Protein AF-A0A420RY49-F1 (afdb_monomer_lite)

Structure (mmCIF, N/CA/C/O backbone):
data_AF-A0A420RY49-F1
#
_entry.id   AF-A0A420RY49-F1
#
loop_
_atom_site.group_PDB
_atom_site.id
_atom_site.type_symbol
_atom_site.label_atom_id
_atom_site.label_alt_id
_atom_site.label_comp_id
_atom_site.label_asym_id
_atom_site.label_entity_id
_atom_site.label_seq_id
_atom_site.pdbx_PDB_ins_code
_atom_site.Cartn_x
_atom_site.Cartn_y
_atom_site.Cartn_z
_atom_site.occupancy
_atom_site.B_iso_or_equiv
_atom_site.auth_seq_id
_atom_site.auth_comp_id
_atom_site.auth_asym_id
_atom_site.auth_atom_id
_atom_site.pdbx_PDB_model_num
ATOM 1 N N . MET A 1 1 ? -11.669 3.269 42.043 1.00 45.28 1 MET A N 1
ATOM 2 C CA . MET A 1 1 ? -11.352 2.856 40.658 1.00 45.28 1 MET A CA 1
ATOM 3 C C . MET A 1 1 ? -12.325 1.758 40.277 1.00 45.28 1 MET A C 1
ATOM 5 O O . MET A 1 1 ? -12.285 0.710 40.905 1.00 45.28 1 MET A O 1
ATOM 9 N N . VAL A 1 2 ? -13.234 2.011 39.335 1.00 50.75 2 VAL A N 1
ATOM 10 C CA . VAL A 1 2 ? -14.097 0.956 38.779 1.00 50.75 2 VAL A CA 1
ATOM 11 C C . VAL A 1 2 ? -13.222 0.121 37.849 1.00 50.75 2 VAL A C 1
ATOM 13 O O . VAL A 1 2 ? -12.609 0.676 36.938 1.00 50.75 2 VAL A O 1
ATOM 16 N N . ALA A 1 3 ? -13.093 -1.177 38.115 1.00 59.34 3 ALA A N 1
ATOM 17 C CA . ALA A 1 3 ? -12.463 -2.086 37.168 1.00 59.34 3 ALA A CA 1
ATOM 18 C C . ALA A 1 3 ? -13.401 -2.203 35.963 1.00 59.34 3 ALA A C 1
ATOM 20 O O . ALA A 1 3 ? -14.522 -2.685 36.102 1.00 59.34 3 ALA A O 1
ATOM 21 N N . ILE A 1 4 ? -12.975 -1.685 34.814 1.00 65.38 4 ILE A N 1
ATOM 22 C CA . ILE A 1 4 ? -13.703 -1.875 33.562 1.00 65.38 4 ILE A CA 1
ATOM 23 C C . ILE A 1 4 ? -13.317 -3.263 33.062 1.00 65.38 4 ILE A C 1
ATOM 25 O O . ILE A 1 4 ? -12.163 -3.483 32.693 1.00 65.38 4 ILE A O 1
ATOM 29 N N . ASP A 1 5 ? -14.268 -4.189 33.101 1.00 83.69 5 ASP A N 1
ATOM 30 C CA . ASP A 1 5 ? -14.121 -5.505 32.492 1.00 83.69 5 ASP A CA 1
ATOM 31 C C . ASP A 1 5 ? -14.582 -5.398 31.034 1.00 83.69 5 ASP A C 1
ATOM 33 O O . ASP A 1 5 ? -15.771 -5.243 30.759 1.00 83.69 5 ASP A O 1
ATOM 37 N N . LEU A 1 6 ? -13.626 -5.342 30.105 1.00 87.00 6 LEU A N 1
ATOM 38 C CA . LEU A 1 6 ? -13.908 -5.296 28.670 1.00 87.00 6 LEU A CA 1
ATOM 39 C C . LEU A 1 6 ? -13.988 -6.724 28.135 1.00 87.00 6 LEU A C 1
ATOM 41 O O . LEU A 1 6 ? -13.110 -7.537 28.426 1.00 87.00 6 LEU A O 1
ATOM 45 N N . SER A 1 7 ? -14.978 -7.008 27.286 1.00 90.88 7 SER A N 1
ATOM 46 C CA . SER A 1 7 ? -14.994 -8.268 26.536 1.00 90.88 7 SER A CA 1
ATOM 47 C C . SER A 1 7 ? -13.793 -8.366 25.585 1.00 90.88 7 SER A C 1
ATOM 49 O O . SER A 1 7 ? -13.168 -7.361 25.236 1.00 90.88 7 SER A O 1
ATOM 51 N N . GLU A 1 8 ? -13.479 -9.570 25.100 1.00 90.44 8 GLU A N 1
ATOM 52 C CA . GLU A 1 8 ? -12.404 -9.768 24.113 1.00 90.44 8 GLU A CA 1
ATOM 53 C C . GLU A 1 8 ? -12.634 -8.949 22.830 1.00 90.44 8 GLU A C 1
ATOM 55 O O . GLU A 1 8 ? -11.693 -8.383 22.268 1.00 90.44 8 GLU A O 1
ATOM 60 N N . VAL A 1 9 ? -13.895 -8.823 22.403 1.00 92.56 9 VAL A N 1
ATOM 61 C CA . VAL A 1 9 ? -14.290 -8.009 21.244 1.00 92.56 9 VAL A CA 1
ATOM 62 C C . VAL A 1 9 ? -14.052 -6.526 21.519 1.00 92.56 9 VAL A C 1
ATOM 64 O O . VAL A 1 9 ? -13.466 -5.828 20.691 1.00 92.56 9 VAL A O 1
ATOM 67 N N . GLN A 1 10 ? -14.435 -6.044 22.702 1.00 93.44 10 GLN A N 1
ATOM 68 C CA . GLN A 1 10 ? -14.188 -4.661 23.107 1.00 93.44 10 GLN A CA 1
ATOM 69 C C . GLN A 1 10 ? -12.692 -4.360 23.207 1.00 93.44 10 GLN A C 1
ATOM 71 O O . GLN A 1 10 ? -12.237 -3.330 22.714 1.00 93.44 10 GLN A O 1
ATOM 76 N N . LEU A 1 11 ? -11.906 -5.270 23.782 1.00 92.56 11 LEU A N 1
ATOM 77 C CA . LEU A 1 11 ? -10.457 -5.126 23.853 1.00 92.56 11 LEU A CA 1
ATOM 78 C C . LEU A 1 11 ? -9.839 -5.057 22.450 1.00 92.56 11 LEU A C 1
ATOM 80 O O . LEU A 1 11 ? -9.026 -4.171 22.193 1.00 92.56 11 LEU A O 1
ATOM 84 N N . SER A 1 12 ? -10.274 -5.919 21.525 1.00 93.44 12 SER A N 1
ATOM 85 C CA . SER A 1 12 ? -9.832 -5.899 20.124 1.00 93.44 12 SER A CA 1
ATOM 86 C C . SER A 1 12 ? -10.159 -4.569 19.433 1.00 93.44 12 SER A C 1
ATOM 88 O O . SER A 1 12 ? -9.269 -3.924 18.868 1.00 93.44 12 SER A O 1
ATOM 90 N N . ASN A 1 13 ? -11.408 -4.102 19.556 1.00 95.44 13 ASN A N 1
ATOM 91 C CA . ASN A 1 13 ? -11.858 -2.816 19.022 1.00 95.44 13 ASN A CA 1
ATOM 92 C C . ASN A 1 13 ? -11.024 -1.651 19.582 1.00 95.44 13 ASN A C 1
ATOM 94 O O . ASN A 1 13 ? -10.567 -0.790 18.828 1.00 95.44 13 ASN A O 1
ATOM 98 N N . LEU A 1 14 ? -10.791 -1.639 20.898 1.00 95.25 14 LEU A N 1
ATOM 99 C CA . LEU A 1 14 ? -10.010 -0.611 21.583 1.00 95.25 14 LEU A CA 1
ATOM 100 C C . LEU A 1 14 ? -8.556 -0.599 21.110 1.00 95.25 14 LEU A C 1
ATOM 102 O O . LEU A 1 14 ? -8.034 0.457 20.752 1.00 95.25 14 LEU A O 1
ATOM 106 N N . THR A 1 15 ? -7.902 -1.762 21.089 1.00 93.88 15 THR A N 1
ATOM 107 C CA . THR A 1 15 ? -6.512 -1.887 20.640 1.00 93.88 15 THR A CA 1
ATOM 108 C C . THR A 1 15 ? -6.356 -1.395 19.207 1.00 93.88 15 THR A C 1
ATOM 110 O O . THR A 1 15 ? -5.411 -0.655 18.917 1.00 93.88 15 THR A O 1
ATOM 113 N N . LEU A 1 16 ? -7.277 -1.759 18.315 1.00 95.56 16 LEU A N 1
ATOM 114 C CA . LEU A 1 16 ? -7.186 -1.373 16.915 1.00 95.56 16 LEU A CA 1
ATOM 115 C C . LEU A 1 16 ? -7.456 0.127 16.713 1.00 95.56 16 LEU A C 1
ATOM 117 O O . LEU A 1 16 ? -6.647 0.784 16.060 1.00 95.56 16 LEU A O 1
ATOM 121 N N . LEU A 1 17 ? -8.486 0.707 17.341 1.00 97.19 17 LEU A N 1
ATOM 122 C CA . LEU A 1 17 ? -8.758 2.153 17.261 1.00 97.19 17 LEU A CA 1
ATOM 123 C C . LEU A 1 17 ? -7.599 3.002 17.801 1.00 97.19 17 LEU A C 1
ATOM 125 O O . LEU A 1 17 ? -7.207 3.982 17.165 1.00 97.19 17 LEU A O 1
ATOM 129 N N . LEU A 1 18 ? -7.010 2.615 18.938 1.00 96.06 18 LEU A N 1
ATOM 130 C CA . LEU A 1 18 ? -5.836 3.302 19.489 1.00 96.06 18 LEU A CA 1
ATOM 131 C C . LEU A 1 18 ? -4.624 3.173 18.557 1.00 96.06 18 LEU A C 1
ATOM 133 O O . LEU A 1 18 ? -3.943 4.159 18.289 1.00 96.06 18 LEU A O 1
ATOM 137 N N . THR A 1 19 ? -4.393 1.981 17.996 1.00 95.88 19 THR A N 1
ATOM 138 C CA . THR A 1 19 ? -3.301 1.745 17.038 1.00 95.88 19 THR A CA 1
ATOM 139 C C . THR A 1 19 ? -3.463 2.587 15.773 1.00 95.88 19 THR A C 1
ATOM 141 O O . THR A 1 19 ? -2.481 3.150 15.278 1.00 95.88 19 THR A O 1
ATOM 144 N N . MET A 1 20 ? -4.687 2.682 15.246 1.00 96.44 20 MET A N 1
ATOM 145 C CA . MET A 1 20 ? -5.019 3.522 14.096 1.00 96.44 20 MET A CA 1
ATOM 146 C C . MET A 1 20 ? -4.748 4.991 14.408 1.00 96.44 20 MET A C 1
ATOM 148 O O . MET A 1 20 ? -3.990 5.626 13.676 1.00 96.44 20 MET A O 1
ATOM 152 N N . ARG A 1 21 ? -5.277 5.507 15.525 1.00 96.62 21 ARG A N 1
ATOM 153 C CA . ARG A 1 21 ? -5.064 6.892 15.958 1.00 96.62 21 ARG A CA 1
ATOM 154 C C . ARG A 1 21 ? -3.579 7.234 16.072 1.00 96.62 21 ARG A C 1
ATOM 156 O O . ARG A 1 21 ? -3.123 8.197 15.464 1.00 96.62 21 ARG A O 1
ATOM 163 N N . ASP A 1 22 ? -2.812 6.415 16.786 1.00 94.19 22 ASP A N 1
ATOM 164 C CA . ASP A 1 22 ? -1.385 6.662 16.998 1.00 94.19 22 ASP A CA 1
ATOM 165 C C . ASP A 1 22 ? -0.589 6.573 15.684 1.00 94.19 22 ASP A C 1
ATOM 167 O O . ASP A 1 22 ? 0.433 7.240 15.514 1.00 94.19 22 ASP A O 1
ATOM 171 N N . SER A 1 23 ? -1.036 5.740 14.739 1.00 94.12 23 SER A N 1
ATOM 172 C CA . SER A 1 23 ? -0.440 5.659 13.402 1.00 94.12 23 SER A CA 1
ATOM 173 C C . SER A 1 23 ? -0.749 6.893 12.562 1.00 94.12 23 SER A C 1
ATOM 175 O O . SER A 1 23 ? 0.159 7.388 11.901 1.00 94.12 23 SER A O 1
ATOM 177 N N . ILE A 1 24 ? -1.973 7.426 12.635 1.00 94.75 24 ILE A N 1
ATOM 178 C CA . ILE A 1 24 ? -2.361 8.677 11.965 1.00 94.75 24 ILE A CA 1
ATOM 179 C C . ILE A 1 24 ? -1.507 9.839 12.479 1.00 94.75 24 ILE A C 1
ATOM 181 O O . ILE A 1 24 ? -1.012 10.626 11.679 1.00 94.75 24 ILE A O 1
ATOM 185 N N . SER A 1 25 ? -1.258 9.911 13.792 1.00 91.12 25 SER A N 1
ATOM 186 C CA . SER A 1 25 ? -0.393 10.943 14.379 1.00 91.12 25 SER A CA 1
ATOM 187 C C . SER A 1 25 ? 1.064 10.874 13.906 1.00 91.12 25 SER A C 1
ATOM 189 O O . SER A 1 25 ? 1.750 11.891 13.927 1.00 91.12 25 SER A O 1
ATOM 191 N N . ARG A 1 26 ? 1.557 9.694 13.501 1.00 91.62 26 ARG A N 1
ATOM 192 C CA . ARG A 1 26 ? 2.912 9.533 12.945 1.00 91.62 26 ARG A CA 1
ATOM 193 C C . ARG A 1 26 ? 2.968 9.838 11.453 1.00 91.62 26 ARG A C 1
ATOM 195 O O . ARG A 1 26 ? 3.933 10.438 10.994 1.00 91.62 26 ARG A O 1
ATOM 202 N N . ASP A 1 27 ? 1.988 9.344 10.704 1.00 91.06 27 ASP A N 1
ATOM 203 C CA . ASP A 1 27 ? 1.972 9.391 9.246 1.00 91.06 27 ASP A CA 1
ATOM 204 C C . ASP A 1 27 ? 0.538 9.206 8.714 1.00 91.06 27 ASP A C 1
ATOM 206 O O . ASP A 1 27 ? 0.091 8.069 8.516 1.00 91.06 27 ASP A O 1
ATOM 210 N N . PRO A 1 28 ? -0.204 10.303 8.485 1.00 91.31 28 PRO A N 1
ATOM 211 C CA . PRO A 1 28 ? -1.622 10.234 8.154 1.00 91.31 28 PRO A CA 1
ATOM 212 C C . PRO A 1 28 ? -1.874 9.542 6.812 1.00 91.31 28 PRO A C 1
ATOM 214 O O . PRO A 1 28 ? -2.757 8.689 6.729 1.00 91.31 28 PRO A O 1
ATOM 217 N N . THR A 1 29 ? -1.081 9.832 5.776 1.00 91.44 29 THR A N 1
ATOM 218 C CA . THR A 1 29 ? -1.261 9.244 4.439 1.00 91.44 29 THR A CA 1
ATOM 219 C C . THR A 1 29 ? -1.020 7.737 4.451 1.00 91.44 29 THR A C 1
ATOM 221 O O . THR A 1 29 ? -1.828 6.971 3.922 1.00 91.44 29 THR A O 1
ATOM 224 N N . LEU A 1 30 ? 0.070 7.280 5.078 1.00 90.38 30 LEU A N 1
ATOM 225 C CA . LEU A 1 30 ? 0.350 5.847 5.165 1.00 90.38 30 LEU A CA 1
ATOM 226 C C . LEU A 1 30 ? -0.684 5.130 6.033 1.00 90.38 30 LEU A C 1
ATOM 228 O O . LEU A 1 30 ? -1.137 4.052 5.654 1.00 90.38 30 LEU A O 1
ATOM 232 N N . ALA A 1 31 ? -1.082 5.723 7.164 1.00 92.50 31 ALA A N 1
ATOM 233 C CA . ALA A 1 31 ? -2.114 5.160 8.027 1.00 92.50 31 ALA A CA 1
ATOM 234 C C . ALA A 1 31 ? -3.444 5.009 7.276 1.00 92.50 31 ALA A C 1
ATOM 236 O O . ALA A 1 31 ? -4.039 3.934 7.307 1.00 92.50 31 ALA A O 1
ATOM 237 N N . CYS A 1 32 ? -3.866 6.028 6.526 1.00 92.38 32 CYS A N 1
ATOM 238 C CA . CYS A 1 32 ? -5.063 5.953 5.694 1.00 92.38 32 CYS A CA 1
ATOM 239 C C . CYS A 1 32 ? -4.970 4.828 4.658 1.00 92.38 32 CYS A C 1
ATOM 241 O O . CYS A 1 32 ? -5.890 4.021 4.548 1.00 92.38 32 CYS A O 1
ATOM 243 N N . GLY A 1 33 ? -3.835 4.695 3.964 1.00 90.00 33 GLY A N 1
ATOM 244 C CA . GLY A 1 33 ? -3.615 3.604 3.010 1.00 90.00 33 GLY A CA 1
ATOM 245 C C . GLY A 1 33 ? -3.579 2.204 3.641 1.00 90.00 33 GLY A C 1
ATOM 246 O O . GLY A 1 33 ? -3.986 1.236 2.996 1.00 90.00 33 GLY A O 1
ATOM 247 N N . LEU A 1 34 ? -3.098 2.083 4.883 1.00 89.88 34 LEU A N 1
ATOM 248 C CA . LEU A 1 34 ? -3.051 0.825 5.638 1.00 89.88 34 LEU A CA 1
ATOM 249 C C . LEU A 1 34 ? -4.424 0.411 6.175 1.00 89.88 34 LEU A C 1
ATOM 251 O O . LEU A 1 34 ? -4.764 -0.769 6.118 1.00 89.88 34 LEU A O 1
ATOM 255 N N . PHE A 1 35 ? -5.193 1.368 6.697 1.00 91.19 35 PHE A N 1
ATOM 256 C CA . PHE A 1 35 ? -6.465 1.114 7.379 1.00 91.19 35 PHE A CA 1
ATOM 257 C C . PHE A 1 35 ? -7.700 1.373 6.509 1.00 91.19 35 PHE A C 1
ATOM 259 O O . PHE A 1 35 ? -8.811 1.106 6.953 1.00 91.19 35 PHE A O 1
ATOM 266 N N . GLY A 1 36 ? -7.526 1.863 5.279 1.00 89.44 36 GLY A N 1
ATOM 267 C CA . GLY A 1 36 ? -8.634 2.160 4.368 1.00 89.44 36 GLY A CA 1
ATOM 268 C C . GLY A 1 36 ? -9.487 3.347 4.821 1.00 89.44 36 GLY A C 1
ATOM 269 O O . GLY A 1 36 ? -10.696 3.333 4.619 1.00 89.44 36 GLY A O 1
ATOM 270 N N . LEU A 1 37 ? -8.873 4.346 5.458 1.00 89.81 37 LEU A N 1
ATOM 271 C CA . LEU A 1 37 ? -9.570 5.523 5.985 1.00 89.81 37 LEU A CA 1
ATOM 272 C C . LEU A 1 37 ? -9.496 6.676 4.986 1.00 89.81 37 LEU A C 1
ATOM 274 O O . LEU A 1 37 ? -8.434 6.926 4.415 1.00 89.81 37 LEU A O 1
ATOM 278 N N . ARG A 1 38 ? -10.599 7.407 4.801 1.00 90.31 38 ARG A N 1
ATOM 279 C CA . ARG A 1 38 ? -10.551 8.707 4.122 1.00 90.31 38 ARG A CA 1
ATOM 280 C C . ARG A 1 38 ? -9.994 9.765 5.069 1.00 90.31 38 ARG A C 1
ATOM 282 O O . ARG A 1 38 ? -10.100 9.642 6.291 1.00 90.31 38 ARG A O 1
ATOM 289 N N . GLU A 1 39 ? -9.443 10.835 4.507 1.00 87.81 39 GLU A N 1
ATOM 290 C CA . GLU A 1 39 ? -8.833 11.917 5.287 1.00 87.81 39 GLU A CA 1
ATOM 291 C C . GLU A 1 39 ? -9.771 12.532 6.356 1.00 87.81 39 GLU A C 1
ATOM 293 O O . GLU A 1 39 ? -9.312 12.761 7.479 1.00 87.81 39 GLU A O 1
ATOM 298 N N . PRO A 1 40 ? -11.077 12.780 6.104 1.00 90.06 40 PRO A N 1
ATOM 299 C CA . PRO A 1 40 ? -11.982 13.289 7.139 1.00 90.06 40 PRO A CA 1
ATOM 300 C C . PRO A 1 40 ? -12.149 12.324 8.319 1.00 90.06 40 PRO A C 1
ATOM 302 O O . PRO A 1 40 ? -12.100 12.755 9.471 1.00 90.06 40 PRO A O 1
ATOM 305 N N . ASP A 1 41 ? -12.273 11.024 8.045 1.00 92.81 41 ASP A N 1
ATOM 306 C CA . ASP A 1 41 ? -12.441 9.992 9.073 1.00 92.81 41 ASP A CA 1
ATOM 307 C C . ASP A 1 41 ? -11.161 9.832 9.902 1.00 92.81 41 ASP A C 1
ATOM 309 O O . ASP A 1 41 ? -11.208 9.729 11.129 1.00 92.81 41 ASP A O 1
ATOM 313 N N . ALA A 1 42 ? -9.998 9.885 9.245 1.00 94.19 42 ALA A N 1
ATOM 314 C CA . ALA A 1 42 ? -8.706 9.850 9.919 1.00 94.19 42 ALA A CA 1
ATOM 315 C C . ALA A 1 42 ? -8.497 11.076 10.821 1.00 94.19 42 ALA A C 1
ATOM 317 O O . ALA A 1 42 ? -8.050 10.929 11.959 1.00 94.19 42 ALA A O 1
ATOM 318 N N . ARG A 1 43 ? -8.869 12.278 10.357 1.00 93.94 43 ARG A N 1
ATOM 319 C CA . ARG A 1 43 ? -8.832 13.502 11.177 1.00 93.94 43 ARG A CA 1
ATOM 320 C C . ARG A 1 43 ? -9.772 13.415 12.373 1.00 93.94 43 ARG A C 1
ATOM 322 O O . ARG A 1 43 ? -9.378 13.785 13.478 1.00 93.94 43 ARG A O 1
ATOM 329 N N . TYR A 1 44 ? -10.984 12.895 12.179 1.00 95.81 44 TYR A N 1
ATOM 330 C CA . TYR A 1 44 ? -11.918 12.673 13.277 1.00 95.81 44 TYR A CA 1
ATOM 331 C C . TYR A 1 44 ? -11.333 11.708 14.311 1.00 95.81 44 TYR A C 1
ATOM 333 O O . TYR A 1 44 ? -11.249 12.064 15.486 1.00 95.81 44 TYR A O 1
ATOM 341 N N . LEU A 1 45 ? -10.837 10.542 13.887 1.00 96.62 45 LEU A N 1
ATOM 342 C CA . LEU A 1 45 ? -10.232 9.565 14.793 1.00 96.62 45 LEU A CA 1
ATOM 343 C C . LEU A 1 45 ? -9.016 10.145 15.536 1.00 96.62 45 LEU A C 1
ATOM 345 O O . LEU A 1 45 ? -8.872 9.922 16.737 1.00 96.62 45 LEU A O 1
ATOM 349 N N . ALA A 1 46 ? -8.178 10.933 14.853 1.00 95.69 46 ALA A N 1
ATOM 350 C CA . ALA A 1 46 ? -7.043 11.637 15.453 1.00 95.69 46 ALA A CA 1
ATOM 351 C C . ALA A 1 46 ? -7.447 12.657 16.533 1.00 95.69 46 ALA A C 1
ATOM 353 O O . ALA A 1 46 ? -6.684 12.880 17.471 1.00 95.69 46 ALA A O 1
ATOM 354 N N . SER A 1 47 ? -8.640 13.253 16.428 1.00 96.50 47 SER A N 1
ATOM 355 C CA . SER A 1 47 ? -9.161 14.216 17.409 1.00 96.50 47 SER A CA 1
ATOM 356 C C . SER A 1 47 ? -9.651 13.575 18.715 1.00 96.50 47 SER A C 1
ATOM 358 O O . SER A 1 47 ? -9.811 14.268 19.722 1.00 96.50 47 SER A O 1
ATOM 360 N N . LEU A 1 48 ? -9.878 12.255 18.726 1.00 97.44 48 LEU A N 1
ATOM 361 C CA . LEU A 1 48 ? -10.421 11.546 19.882 1.00 97.44 48 LEU A CA 1
ATOM 362 C C . LEU A 1 48 ? -9.333 11.215 20.913 1.00 97.44 48 LEU A C 1
ATOM 364 O O . LEU A 1 48 ? -8.339 10.533 20.642 1.00 97.44 48 LEU A O 1
ATOM 368 N N . SER A 1 49 ? -9.572 11.610 22.161 1.00 96.75 49 SER A N 1
ATOM 369 C CA . SER A 1 49 ? -8.774 11.173 23.309 1.00 96.75 49 SER A CA 1
ATOM 370 C C . SER A 1 49 ? -8.930 9.671 23.582 1.00 96.75 49 SER A C 1
ATOM 372 O O . SER A 1 49 ? -9.901 9.033 23.171 1.00 96.75 49 SER A O 1
ATOM 374 N N . SER A 1 50 ? -7.983 9.082 24.324 1.00 95.12 50 SER A N 1
ATOM 375 C CA . SER A 1 50 ? -8.042 7.648 24.665 1.00 95.12 50 SER A CA 1
ATOM 376 C C . SER A 1 50 ? -9.292 7.322 25.484 1.00 95.12 50 SER A C 1
ATOM 378 O O . SER A 1 50 ? -9.885 6.263 25.306 1.00 95.12 50 SER A O 1
ATOM 380 N N . THR A 1 51 ? -9.730 8.261 26.328 1.00 95.50 51 THR A N 1
ATOM 381 C CA . THR A 1 51 ? -10.957 8.150 27.123 1.00 95.50 51 THR A CA 1
ATOM 382 C C . THR A 1 51 ? -12.207 8.163 26.247 1.00 95.50 51 THR A C 1
ATOM 384 O O . THR A 1 51 ? -13.118 7.380 26.490 1.00 95.50 51 THR A O 1
ATOM 387 N N . GLN A 1 52 ? -12.254 9.002 25.206 1.00 97.50 52 GLN A N 1
ATOM 388 C CA . GLN A 1 52 ? -13.375 9.014 24.259 1.00 97.50 52 GLN A CA 1
ATOM 389 C C . GLN A 1 52 ? -13.447 7.710 23.459 1.00 97.50 52 GLN A C 1
ATOM 391 O O . GLN A 1 52 ? -14.528 7.147 23.329 1.00 97.50 52 GLN A O 1
ATOM 396 N N . ILE A 1 53 ? -12.309 7.188 22.988 1.00 97.25 53 ILE A N 1
ATOM 397 C CA . ILE A 1 53 ? -12.261 5.891 22.293 1.00 97.25 53 ILE A CA 1
ATOM 398 C C . ILE A 1 53 ? -12.734 4.764 23.220 1.00 97.25 53 ILE A C 1
ATOM 400 O O . ILE A 1 53 ? -13.564 3.950 22.820 1.00 97.25 53 ILE A O 1
ATOM 404 N N . LEU A 1 54 ? -12.262 4.740 24.471 1.00 95.44 54 LEU A N 1
ATOM 405 C CA . LEU A 1 54 ? -12.706 3.767 25.469 1.00 95.44 54 LEU A CA 1
ATOM 406 C C . LEU A 1 54 ? -14.216 3.858 25.721 1.00 95.44 54 LEU A C 1
ATOM 408 O O . LEU A 1 54 ? -14.886 2.831 25.766 1.00 95.44 54 LEU A O 1
ATOM 412 N N . ALA A 1 55 ? -14.759 5.071 25.846 1.00 95.81 55 ALA A N 1
ATOM 413 C CA . ALA A 1 55 ? -16.191 5.278 26.024 1.00 95.81 55 ALA A CA 1
ATOM 414 C C . ALA A 1 55 ? -16.995 4.776 24.814 1.00 95.81 55 ALA A C 1
ATOM 416 O O . ALA A 1 55 ? -18.000 4.096 25.004 1.00 95.81 55 ALA A O 1
ATOM 417 N N . ILE A 1 56 ? -16.545 5.050 23.584 1.00 96.25 56 ILE A N 1
ATOM 418 C CA . ILE A 1 56 ? -17.184 4.540 22.359 1.00 96.25 56 ILE A CA 1
ATOM 419 C C . ILE A 1 56 ? -17.222 3.009 22.386 1.00 96.25 56 ILE A C 1
ATOM 421 O O . ILE A 1 56 ? -18.291 2.424 22.255 1.00 96.25 56 ILE A O 1
ATOM 425 N N . VAL A 1 57 ? -16.084 2.355 22.630 1.00 95.94 57 VAL A N 1
ATOM 426 C CA . VAL A 1 57 ? -15.986 0.886 22.675 1.00 95.94 57 VAL A CA 1
ATOM 427 C C . VAL A 1 57 ? -16.854 0.278 23.782 1.00 95.94 57 VAL A C 1
ATOM 429 O O . VAL A 1 57 ? -17.520 -0.735 23.563 1.00 95.94 57 VAL A O 1
ATOM 432 N N . ALA A 1 58 ? -16.879 0.899 24.963 1.00 93.62 58 ALA A N 1
ATOM 433 C CA . ALA A 1 58 ? -17.720 0.450 26.067 1.00 93.62 58 ALA A CA 1
ATOM 434 C C . ALA A 1 58 ? -19.213 0.476 25.687 1.00 93.62 58 ALA A C 1
ATOM 436 O O . ALA A 1 58 ? -19.935 -0.460 26.015 1.00 93.62 58 ALA A O 1
ATOM 437 N N . ASN A 1 59 ? -19.652 1.506 24.952 1.00 94.69 59 ASN A N 1
ATOM 438 C CA . ASN A 1 59 ? -21.042 1.658 24.509 1.00 94.69 59 ASN A CA 1
ATOM 439 C C . ASN A 1 59 ? -21.402 0.791 23.293 1.00 94.69 59 ASN A C 1
ATOM 441 O O . ASN A 1 59 ? -22.542 0.353 23.190 1.00 94.69 59 ASN A O 1
ATOM 445 N N . VAL A 1 60 ? -20.453 0.516 22.391 1.00 95.00 60 VAL A N 1
ATOM 446 C CA . VAL A 1 60 ? -20.642 -0.441 21.281 1.00 95.00 60 VAL A CA 1
ATOM 447 C C . VAL A 1 60 ? -20.916 -1.852 21.812 1.00 95.00 60 VAL A C 1
ATOM 449 O O . VAL A 1 60 ? -21.638 -2.622 21.186 1.00 95.00 60 VAL A O 1
ATOM 452 N N . GLY A 1 61 ? -20.378 -2.193 22.985 1.00 90.81 61 GLY A N 1
ATOM 453 C CA . GLY A 1 61 ? -20.588 -3.502 23.592 1.00 90.81 61 GLY A CA 1
ATOM 454 C C . GLY A 1 61 ? -19.841 -4.608 22.846 1.00 90.81 61 GLY A C 1
ATOM 455 O O . GLY A 1 61 ? -18.751 -4.393 22.316 1.00 90.81 61 GLY A O 1
ATOM 456 N N . ASN A 1 62 ? -20.413 -5.811 22.819 1.00 92.88 62 ASN A N 1
ATOM 457 C CA . ASN A 1 62 ? -19.767 -7.009 22.277 1.00 92.88 62 ASN A CA 1
ATOM 458 C C . ASN A 1 62 ? -19.890 -7.149 20.746 1.00 92.88 62 ASN A C 1
ATOM 460 O O . ASN A 1 62 ? -19.936 -8.262 20.229 1.00 92.88 62 ASN A O 1
ATOM 464 N N . GLU A 1 63 ? -19.953 -6.029 20.030 1.00 94.50 63 GLU A N 1
ATOM 465 C CA . GLU A 1 63 ? -20.067 -5.984 18.572 1.00 94.50 63 GLU A CA 1
ATOM 466 C C . GLU A 1 63 ? -18.708 -5.692 17.926 1.00 94.50 63 GLU A C 1
ATOM 468 O O . GLU A 1 63 ? -17.947 -4.827 18.371 1.00 94.50 63 GLU A O 1
ATOM 473 N N . THR A 1 64 ? -18.375 -6.413 16.857 1.00 93.00 64 THR A N 1
ATOM 474 C CA . THR A 1 64 ? -17.101 -6.234 16.148 1.00 93.00 64 THR A CA 1
ATOM 475 C C . THR A 1 64 ? -17.150 -4.991 15.263 1.00 93.00 64 THR A C 1
ATOM 477 O O . THR A 1 64 ? -17.943 -4.944 14.324 1.00 93.00 64 THR A O 1
ATOM 480 N N . LEU A 1 65 ? -16.268 -4.012 15.493 1.00 93.56 65 LEU A N 1
ATOM 481 C CA . LEU A 1 65 ? -16.159 -2.831 14.620 1.00 93.56 65 LEU A CA 1
ATOM 482 C C . LEU A 1 65 ? -15.356 -3.107 13.346 1.00 93.56 65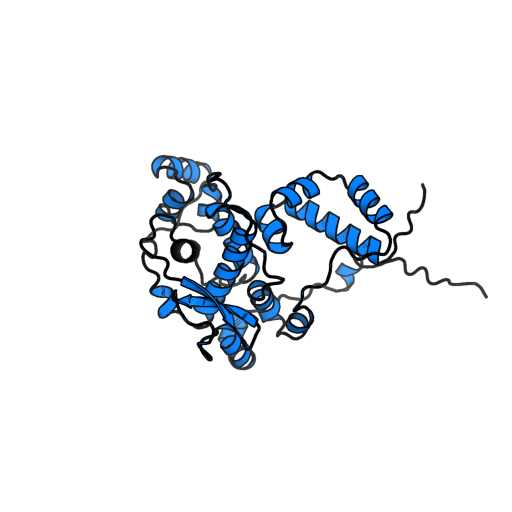 LEU A C 1
ATOM 484 O O . LEU A 1 65 ? -15.493 -2.396 12.353 1.00 93.56 65 LEU A O 1
ATOM 488 N N . PHE A 1 66 ? -14.507 -4.132 13.372 1.00 90.62 66 PHE A N 1
ATOM 489 C CA . PHE A 1 66 ? -13.583 -4.444 12.292 1.00 90.62 66 PHE A CA 1
ATOM 490 C C . PHE A 1 66 ? -13.798 -5.875 11.824 1.00 90.62 66 PHE A C 1
ATOM 492 O O . PHE A 1 66 ? -13.492 -6.831 12.536 1.00 90.62 66 PHE A O 1
ATOM 499 N N . ALA A 1 67 ? -14.312 -6.021 10.606 1.00 86.12 67 ALA A N 1
ATOM 500 C CA . ALA A 1 67 ? -14.393 -7.318 9.960 1.00 86.12 67 ALA A CA 1
ATOM 501 C C . ALA A 1 67 ? -13.016 -7.716 9.401 1.00 86.12 67 ALA A C 1
ATOM 503 O O . ALA A 1 67 ? -12.285 -6.865 8.880 1.00 86.12 67 ALA A O 1
ATOM 504 N N . PRO A 1 68 ? -12.651 -9.007 9.452 1.00 87.50 68 PRO A N 1
ATOM 505 C CA . PRO A 1 68 ? -11.506 -9.505 8.711 1.00 87.50 68 PRO A CA 1
ATOM 506 C C . PRO A 1 68 ? -11.616 -9.170 7.222 1.00 87.50 68 PRO A C 1
ATOM 508 O O . PRO A 1 68 ? -12.692 -9.248 6.630 1.00 87.50 68 PRO A O 1
ATOM 511 N N . ARG A 1 69 ? -10.481 -8.846 6.596 1.00 87.88 69 ARG A N 1
ATOM 512 C CA . ARG A 1 69 ? -10.407 -8.651 5.142 1.00 87.88 69 ARG A CA 1
ATOM 513 C C . ARG A 1 69 ? -10.920 -9.879 4.381 1.00 87.88 69 ARG A C 1
ATOM 515 O O . ARG A 1 69 ? -10.687 -11.014 4.805 1.00 87.88 69 ARG A O 1
ATOM 522 N N . ALA A 1 70 ? -11.548 -9.645 3.228 1.00 85.75 70 ALA A N 1
ATOM 523 C CA . ALA A 1 70 ? -12.227 -10.680 2.442 1.00 85.75 70 ALA A CA 1
ATOM 524 C C . ALA A 1 70 ? -11.312 -11.846 2.012 1.00 85.75 70 ALA A C 1
ATOM 526 O O . ALA A 1 70 ? -11.759 -12.982 1.883 1.00 85.75 70 ALA A O 1
ATOM 527 N N . ASP A 1 71 ? -10.019 -11.589 1.830 1.00 87.25 71 ASP A N 1
ATOM 528 C CA . ASP A 1 71 ? -9.007 -12.557 1.401 1.00 87.25 71 ASP A CA 1
ATOM 529 C C . ASP A 1 71 ? -8.080 -13.027 2.543 1.00 87.25 71 ASP A C 1
ATOM 531 O O . ASP A 1 71 ? -6.992 -13.544 2.277 1.00 87.25 71 ASP A O 1
ATOM 535 N N . LEU A 1 72 ? -8.489 -12.890 3.817 1.00 90.69 72 LEU A N 1
ATOM 536 C CA . LEU A 1 72 ? -7.676 -13.263 4.989 1.00 90.69 72 LEU A CA 1
ATOM 537 C C . LEU A 1 72 ? -7.070 -14.668 4.856 1.00 90.69 72 LEU A C 1
ATOM 539 O O . LEU A 1 72 ? -5.858 -14.844 4.973 1.00 90.69 72 LEU A O 1
ATOM 543 N N . PHE A 1 73 ? -7.897 -15.678 4.584 1.00 90.25 73 PHE A N 1
ATOM 544 C CA . PHE A 1 73 ? -7.426 -17.063 4.502 1.00 90.25 73 PHE A CA 1
ATOM 545 C C . PHE A 1 73 ? -6.539 -17.325 3.284 1.00 90.25 73 PHE A C 1
ATOM 547 O O . PHE A 1 73 ? -5.666 -18.190 3.344 1.00 90.25 73 PHE A O 1
ATOM 554 N N . THR A 1 74 ? -6.717 -16.568 2.201 1.00 88.44 74 THR A N 1
ATOM 555 C CA . THR A 1 74 ? -5.819 -16.618 1.042 1.00 88.44 74 THR A CA 1
ATOM 556 C C . THR A 1 74 ? -4.423 -16.145 1.439 1.00 88.44 74 THR A C 1
ATOM 558 O O . THR A 1 74 ? -3.438 -16.806 1.114 1.00 88.44 74 THR A O 1
ATOM 561 N N . LEU A 1 75 ? -4.325 -15.055 2.205 1.00 89.81 75 LEU A N 1
ATOM 562 C CA . LEU A 1 75 ? -3.042 -14.551 2.699 1.00 89.81 75 LEU A CA 1
ATOM 563 C C . LEU A 1 75 ? -2.398 -15.488 3.720 1.00 89.81 75 LEU A C 1
ATOM 565 O O . LEU A 1 75 ? -1.203 -15.757 3.612 1.00 89.81 75 LEU A O 1
ATOM 569 N N . LEU A 1 76 ? -3.172 -16.040 4.659 1.00 91.69 76 LEU A N 1
ATOM 570 C CA . LEU A 1 76 ? -2.657 -16.987 5.658 1.00 91.69 76 LEU A CA 1
ATOM 571 C C . LEU A 1 76 ? -2.094 -18.273 5.034 1.00 91.69 76 LEU A C 1
ATOM 573 O O . LEU A 1 76 ? -1.227 -18.911 5.622 1.00 91.69 76 LEU A O 1
ATOM 577 N N . ARG A 1 77 ? -2.569 -18.651 3.843 1.00 91.62 77 ARG A N 1
ATOM 578 C CA . ARG A 1 77 ? -2.087 -19.818 3.083 1.00 91.62 77 ARG A CA 1
ATOM 579 C C . ARG A 1 77 ? -0.988 -19.475 2.074 1.00 91.62 77 ARG A C 1
ATOM 581 O O . ARG A 1 77 ? -0.458 -20.377 1.427 1.00 91.62 77 ARG A O 1
ATOM 588 N N . SER A 1 78 ? -0.665 -18.195 1.898 1.00 91.12 78 SER A N 1
ATOM 589 C CA . SER A 1 78 ? 0.371 -17.767 0.959 1.00 91.12 78 SER A CA 1
ATOM 590 C C . SER A 1 78 ? 1.779 -18.070 1.495 1.00 91.12 78 SER A C 1
ATOM 592 O O . SER A 1 78 ? 1.976 -18.130 2.712 1.00 91.12 78 SER A O 1
ATOM 594 N N . PRO A 1 79 ? 2.791 -18.246 0.623 1.00 91.19 79 PRO A N 1
ATOM 595 C CA . PRO A 1 79 ? 4.178 -18.307 1.061 1.00 91.19 79 PRO A CA 1
ATOM 596 C C . PRO A 1 79 ? 4.516 -17.065 1.889 1.00 91.19 79 PRO A C 1
ATOM 598 O O . PRO A 1 79 ? 4.406 -15.949 1.382 1.00 91.19 79 PRO A O 1
ATOM 601 N N . LEU A 1 80 ? 4.949 -17.260 3.141 1.00 90.31 80 LEU A N 1
ATOM 602 C CA . LEU A 1 80 ? 5.210 -16.173 4.099 1.00 90.31 80 LEU A CA 1
ATOM 603 C C . LEU A 1 80 ? 5.990 -14.988 3.504 1.00 90.31 80 LEU A C 1
ATOM 605 O O . LEU A 1 80 ? 5.596 -13.848 3.753 1.00 90.31 80 LEU A O 1
ATOM 609 N N . PRO A 1 81 ? 7.036 -15.194 2.675 1.00 90.44 81 PRO A N 1
ATOM 610 C CA . PRO A 1 81 ? 7.799 -14.065 2.149 1.00 90.44 81 PRO A CA 1
ATOM 611 C C . PRO A 1 81 ? 7.060 -13.250 1.081 1.00 90.44 81 PRO A C 1
ATOM 613 O O . PRO A 1 81 ? 7.424 -12.108 0.814 1.00 90.44 81 PRO A O 1
ATOM 616 N N . LEU A 1 82 ? 6.007 -13.814 0.484 1.00 91.50 82 LEU A N 1
ATOM 617 C CA . LEU A 1 82 ? 5.155 -13.148 -0.501 1.00 91.50 82 LEU A CA 1
ATOM 618 C C . LEU A 1 82 ? 3.916 -12.496 0.120 1.00 91.50 82 LEU A C 1
ATOM 620 O O . LEU A 1 82 ? 3.289 -11.668 -0.540 1.00 91.50 82 LEU A O 1
ATOM 624 N N . ALA A 1 83 ? 3.572 -12.820 1.371 1.00 91.56 83 ALA A N 1
ATOM 625 C CA . ALA A 1 83 ? 2.330 -12.382 2.008 1.00 91.56 83 ALA A CA 1
ATOM 626 C C . ALA A 1 83 ? 2.144 -10.856 1.971 1.00 91.56 83 ALA A C 1
ATOM 628 O O . ALA A 1 83 ? 1.059 -10.382 1.650 1.00 91.56 83 ALA A O 1
ATOM 629 N N . GLY A 1 84 ? 3.202 -10.077 2.225 1.00 90.25 84 GLY A N 1
ATOM 630 C CA . GLY A 1 84 ? 3.146 -8.611 2.167 1.00 90.25 84 GLY A CA 1
ATOM 631 C C . GLY A 1 84 ? 2.890 -8.065 0.757 1.00 90.25 84 GLY A C 1
ATOM 632 O O . GLY A 1 84 ? 2.067 -7.169 0.583 1.00 90.25 84 GLY A O 1
ATOM 633 N N . ALA A 1 85 ? 3.547 -8.635 -0.258 1.00 91.56 85 ALA A N 1
ATOM 634 C CA . ALA A 1 85 ? 3.355 -8.227 -1.649 1.00 91.56 85 ALA A CA 1
ATOM 635 C C . ALA A 1 85 ? 1.949 -8.587 -2.148 1.00 91.56 85 ALA A C 1
ATOM 637 O O . ALA A 1 85 ? 1.287 -7.744 -2.744 1.00 91.56 85 ALA A O 1
ATOM 638 N N . LEU A 1 86 ? 1.472 -9.799 -1.846 1.00 92.81 86 LEU A N 1
ATOM 639 C CA . LEU A 1 86 ? 0.120 -10.254 -2.189 1.00 92.81 86 LEU A CA 1
ATOM 640 C C . LEU A 1 86 ? -0.951 -9.429 -1.469 1.00 92.81 86 LEU A C 1
ATOM 642 O O . LEU A 1 86 ? -1.901 -8.981 -2.095 1.00 92.81 86 LEU A O 1
ATOM 646 N N . CYS A 1 87 ? -0.753 -9.141 -0.181 1.00 91.88 87 CYS A N 1
ATOM 647 C CA . CYS A 1 87 ? -1.618 -8.269 0.613 1.00 91.88 87 CYS A CA 1
ATOM 648 C C . CYS A 1 87 ? -1.796 -6.882 -0.023 1.00 91.88 87 CYS A C 1
ATOM 650 O O . CYS A 1 87 ? -2.902 -6.339 -0.003 1.00 91.88 87 CYS A O 1
ATOM 652 N N . ALA A 1 88 ? -0.729 -6.316 -0.598 1.00 91.88 88 ALA A N 1
ATOM 653 C CA . ALA A 1 88 ? -0.769 -5.004 -1.235 1.00 91.88 88 ALA A CA 1
ATOM 654 C C . ALA A 1 88 ? -1.571 -4.994 -2.540 1.00 91.88 88 ALA A C 1
ATOM 656 O O . ALA A 1 88 ? -2.273 -4.018 -2.795 1.00 91.88 88 ALA A O 1
ATOM 657 N N . VAL A 1 89 ? -1.506 -6.072 -3.325 1.00 92.25 89 VAL A N 1
ATOM 658 C CA . VAL A 1 89 ? -2.207 -6.184 -4.616 1.00 92.25 89 VAL A CA 1
ATOM 659 C C . VAL A 1 89 ? -3.553 -6.890 -4.544 1.00 92.25 89 VAL A C 1
ATOM 661 O O . VAL A 1 89 ? -4.257 -6.973 -5.541 1.00 92.25 89 VAL A O 1
ATOM 664 N N . HIS A 1 90 ? -3.929 -7.433 -3.394 1.00 90.06 90 HIS A N 1
ATOM 665 C CA . HIS A 1 90 ? -5.279 -7.926 -3.178 1.00 90.06 90 HIS A CA 1
ATOM 666 C C . HIS A 1 90 ? -6.133 -6.782 -2.629 1.00 90.06 90 HIS A C 1
ATOM 668 O O . HIS A 1 90 ? -5.842 -6.291 -1.530 1.00 90.06 90 HIS A O 1
ATOM 674 N N . PRO A 1 91 ? -7.164 -6.336 -3.362 1.00 71.56 91 PRO A N 1
ATOM 675 C CA . PRO A 1 91 ? -8.024 -5.265 -2.893 1.00 71.56 91 PRO A CA 1
ATOM 676 C C . PRO A 1 91 ? -8.814 -5.768 -1.672 1.00 71.56 91 PRO A C 1
ATOM 678 O O . PRO A 1 91 ? -9.509 -6.778 -1.778 1.00 71.56 91 PRO A O 1
ATOM 681 N N . PRO A 1 92 ? -8.723 -5.107 -0.502 1.00 65.94 92 PRO A N 1
ATOM 682 C CA . PRO A 1 92 ? -9.454 -5.538 0.692 1.00 65.94 92 PRO A CA 1
ATOM 683 C C . PRO A 1 92 ? -10.978 -5.367 0.533 1.00 65.94 92 PRO A C 1
ATOM 685 O O . PRO A 1 92 ? -11.735 -6.159 1.089 1.00 65.94 92 PRO A O 1
ATOM 688 N N . ALA A 1 93 ? -11.404 -4.365 -0.248 1.00 65.88 93 ALA A N 1
ATOM 689 C CA . ALA A 1 93 ? -12.748 -4.133 -0.787 1.00 65.88 93 ALA A CA 1
ATOM 690 C C . ALA A 1 93 ? -12.659 -3.035 -1.875 1.00 65.88 93 ALA A C 1
ATOM 692 O O . ALA A 1 93 ? -11.746 -2.204 -1.803 1.00 65.88 93 ALA A O 1
ATOM 693 N N . PRO A 1 94 ? -13.564 -2.985 -2.871 1.00 58.12 94 PRO A N 1
ATOM 694 C CA . PRO A 1 94 ? -13.628 -1.860 -3.799 1.00 58.12 94 PRO A CA 1
ATOM 695 C C . PRO A 1 94 ? -14.017 -0.586 -3.037 1.00 58.12 94 PRO A C 1
ATOM 697 O O . PRO A 1 94 ? -15.111 -0.488 -2.482 1.00 58.12 94 PRO A O 1
ATOM 700 N N . ILE A 1 95 ? -13.114 0.395 -2.997 1.00 59.38 95 ILE A N 1
ATOM 701 C CA . ILE A 1 95 ? -13.427 1.723 -2.465 1.00 59.38 95 ILE A CA 1
ATOM 702 C C . ILE A 1 95 ? -14.254 2.436 -3.534 1.00 59.38 95 ILE A C 1
ATOM 704 O O . ILE A 1 95 ? -13.765 2.681 -4.637 1.00 59.38 95 ILE A O 1
ATOM 708 N N . LEU A 1 96 ? -15.521 2.730 -3.230 1.00 58.88 96 LEU A N 1
ATOM 709 C CA . LEU A 1 96 ? -16.362 3.526 -4.122 1.00 58.88 96 LEU A CA 1
ATOM 710 C C . LEU A 1 96 ? -15.723 4.913 -4.303 1.00 58.88 96 LEU A C 1
ATOM 712 O O . LEU A 1 96 ? -15.376 5.537 -3.291 1.00 58.88 96 LEU A O 1
ATOM 716 N N . PRO A 1 97 ? -15.569 5.398 -5.550 1.00 55.06 97 PRO A N 1
ATOM 717 C CA . PRO A 1 97 ? -14.988 6.709 -5.798 1.00 55.06 97 PRO A CA 1
ATOM 718 C C . PRO A 1 97 ? -15.857 7.775 -5.128 1.00 55.06 97 PRO A C 1
ATOM 720 O O . PRO A 1 97 ? -17.075 7.798 -5.327 1.00 55.06 97 PRO A O 1
ATOM 723 N N . ALA A 1 98 ? -15.248 8.632 -4.308 1.00 56.84 98 ALA A N 1
ATOM 724 C CA . ALA A 1 98 ? -15.940 9.809 -3.806 1.00 56.84 98 ALA A CA 1
ATOM 725 C C . ALA A 1 98 ? -15.976 10.910 -4.883 1.00 56.84 98 ALA A C 1
ATOM 727 O O . ALA A 1 98 ? -15.400 10.781 -5.968 1.00 56.84 98 ALA A O 1
ATOM 728 N N . ALA A 1 99 ? -16.707 11.988 -4.592 1.00 52.03 99 ALA A N 1
ATOM 729 C CA . ALA A 1 99 ? -16.778 13.172 -5.443 1.00 52.03 99 ALA A CA 1
ATOM 730 C C . ALA A 1 99 ? -15.374 13.771 -5.692 1.00 52.03 99 ALA A C 1
ATOM 732 O O . ALA A 1 99 ? -14.502 13.645 -4.833 1.00 52.03 99 ALA A O 1
ATOM 733 N N . PRO A 1 100 ? -15.139 14.441 -6.838 1.00 52.12 100 PRO A N 1
ATOM 734 C CA . PRO A 1 100 ? -13.831 15.000 -7.166 1.00 52.12 100 PRO A CA 1
ATOM 735 C C . PRO A 1 100 ? -13.361 15.988 -6.092 1.00 52.12 100 PRO A C 1
ATOM 737 O O . PRO A 1 100 ? -14.036 16.971 -5.785 1.00 52.12 100 PRO A O 1
ATOM 740 N N . VAL A 1 101 ? -12.185 15.712 -5.534 1.00 49.50 101 VAL A N 1
ATOM 741 C CA . VAL A 1 101 ? -11.535 16.522 -4.499 1.00 49.50 101 VAL A CA 1
ATOM 742 C C . VAL A 1 101 ? -10.801 17.687 -5.164 1.00 49.50 101 VAL A C 1
ATOM 744 O O . VAL A 1 101 ? -10.226 17.538 -6.245 1.00 49.50 101 VAL A O 1
ATOM 747 N N . ALA A 1 102 ? -10.834 18.858 -4.526 1.00 43.69 102 ALA A N 1
ATOM 748 C CA . ALA A 1 102 ? -10.145 20.058 -4.990 1.00 43.69 102 ALA A CA 1
ATOM 749 C C . ALA A 1 102 ? -8.619 19.856 -5.087 1.00 43.69 102 ALA A C 1
ATOM 751 O O . ALA A 1 102 ? -8.023 19.073 -4.350 1.00 43.69 102 ALA A O 1
ATOM 752 N N . ALA A 1 103 ? -7.980 20.580 -6.006 1.00 44.66 103 ALA A N 1
ATOM 753 C CA . ALA A 1 103 ? -6.555 20.450 -6.271 1.00 44.66 103 ALA A CA 1
ATOM 754 C C . ALA A 1 103 ? -5.664 21.139 -5.212 1.00 44.66 103 ALA A C 1
ATOM 756 O O . ALA A 1 103 ? -5.733 22.353 -5.035 1.00 44.66 103 ALA A O 1
ATOM 757 N N . ALA A 1 104 ? -4.761 20.317 -4.665 1.00 50.91 104 ALA A N 1
ATOM 758 C CA . ALA A 1 104 ? -3.386 20.558 -4.208 1.00 50.91 104 ALA A CA 1
ATOM 759 C C . ALA A 1 104 ? -3.117 21.341 -2.907 1.00 50.91 104 ALA A C 1
ATOM 761 O O . ALA A 1 104 ? -3.076 22.571 -2.879 1.00 50.91 104 ALA A O 1
ATOM 762 N N . GLU A 1 105 ? -2.684 20.584 -1.896 1.00 49.53 105 GLU A N 1
ATOM 763 C CA . GLU A 1 105 ? -1.526 20.954 -1.080 1.00 49.53 105 GLU A CA 1
ATOM 764 C C . GLU A 1 105 ? -0.251 20.502 -1.826 1.00 49.53 105 GLU A C 1
ATOM 766 O O . GLU A 1 105 ? -0.218 19.441 -2.451 1.00 49.53 105 GLU A O 1
ATOM 771 N N . GLN A 1 106 ? 0.788 21.339 -1.865 1.00 58.41 106 GLN A N 1
ATOM 772 C CA . GLN A 1 106 ? 2.027 21.029 -2.588 1.00 58.41 106 GLN A CA 1
ATOM 773 C C . GLN A 1 106 ? 2.796 19.921 -1.860 1.00 58.41 106 GLN A C 1
ATOM 775 O O . GLN A 1 106 ? 3.027 20.012 -0.655 1.00 58.41 106 GLN A O 1
ATOM 780 N N . ALA A 1 107 ? 3.255 18.899 -2.587 1.00 60.97 107 ALA A N 1
ATOM 781 C CA . ALA A 1 107 ? 4.103 17.873 -1.990 1.00 60.97 107 ALA A CA 1
ATOM 782 C C . ALA A 1 107 ? 5.431 18.470 -1.486 1.00 60.97 107 ALA A C 1
ATOM 784 O O . ALA A 1 107 ? 6.083 19.238 -2.209 1.00 60.97 107 ALA A O 1
ATOM 785 N N . PRO A 1 108 ? 5.887 18.085 -0.283 1.00 78.88 108 PRO A N 1
ATOM 786 C CA . PRO A 1 108 ? 7.106 18.628 0.288 1.00 78.88 108 PRO A CA 1
ATOM 787 C C . PRO A 1 108 ? 8.330 18.209 -0.536 1.00 78.88 108 PRO A C 1
ATOM 789 O O . PRO A 1 108 ? 8.658 17.029 -0.688 1.00 78.88 108 PRO A O 1
ATOM 792 N N . CYS A 1 109 ? 9.049 19.216 -1.038 1.00 85.06 109 CYS A N 1
ATOM 793 C CA . CYS A 1 109 ? 10.297 19.078 -1.794 1.00 85.06 109 CYS A CA 1
ATOM 794 C C . CYS A 1 109 ? 11.301 18.129 -1.117 1.00 85.06 109 CYS A C 1
ATOM 796 O O . CYS A 1 109 ? 11.917 17.288 -1.776 1.00 85.06 109 CYS A O 1
ATOM 798 N N . MET A 1 110 ? 11.441 18.248 0.205 1.00 85.31 110 MET A N 1
ATOM 799 C CA . MET A 1 110 ? 12.379 17.446 0.988 1.00 85.31 110 MET A CA 1
ATOM 800 C C . MET A 1 110 ? 12.017 15.966 1.012 1.00 85.31 110 MET A C 1
ATOM 802 O O . MET A 1 110 ? 12.901 15.121 0.887 1.00 85.31 110 MET A O 1
ATOM 806 N N . GLU A 1 111 ? 10.729 15.642 1.098 1.00 88.56 111 GLU A N 1
ATOM 807 C CA . GLU A 1 111 ? 10.281 14.252 1.112 1.00 88.56 111 GLU A CA 1
ATOM 808 C C . GLU A 1 111 ? 10.562 13.577 -0.235 1.00 88.56 111 GLU A C 1
ATOM 810 O O . GLU A 1 111 ? 11.121 12.481 -0.276 1.00 88.56 111 GLU A O 1
ATOM 815 N N . CYS A 1 112 ? 10.291 14.267 -1.350 1.00 90.12 112 CYS A N 1
ATOM 816 C CA . CYS A 1 112 ? 10.641 13.771 -2.684 1.00 90.12 112 CYS A CA 1
ATOM 817 C C . CYS A 1 112 ? 12.143 13.441 -2.772 1.00 90.12 112 CYS A C 1
ATOM 819 O O . CYS A 1 112 ? 12.531 12.361 -3.226 1.00 90.12 112 CYS A O 1
ATOM 821 N N . ALA A 1 113 ? 13.001 14.350 -2.302 1.00 89.25 113 ALA A N 1
ATOM 822 C CA . ALA A 1 113 ? 14.448 14.168 -2.348 1.00 89.25 113 ALA A CA 1
ATOM 823 C C . ALA A 1 113 ? 14.933 13.003 -1.467 1.00 89.25 113 ALA A C 1
ATOM 825 O O . ALA A 1 113 ? 15.734 12.186 -1.921 1.00 89.25 113 ALA A O 1
ATOM 826 N N . GLN A 1 114 ? 14.399 12.863 -0.250 1.00 90.19 114 GLN A N 1
ATOM 827 C CA . GLN A 1 114 ? 14.709 11.752 0.664 1.00 90.19 114 GLN A CA 1
ATOM 828 C C . GLN A 1 114 ? 14.287 10.384 0.109 1.00 90.19 114 GLN A C 1
ATOM 830 O O . GLN A 1 114 ? 14.909 9.357 0.400 1.00 90.19 114 GLN A O 1
ATOM 835 N N . LEU A 1 115 ? 13.242 10.352 -0.719 1.00 91.00 115 LEU A N 1
ATOM 836 C CA . LEU A 1 115 ? 12.813 9.147 -1.427 1.00 91.00 115 LEU A CA 1
ATOM 837 C C . LEU A 1 115 ? 13.643 8.852 -2.685 1.00 91.00 115 LEU A C 1
ATOM 839 O O . LEU A 1 115 ? 13.461 7.797 -3.297 1.00 91.00 115 LEU A O 1
ATOM 843 N N . GLY A 1 116 ? 14.600 9.721 -3.021 1.00 90.88 116 GLY A N 1
ATOM 844 C CA . GLY A 1 116 ? 15.530 9.551 -4.133 1.00 90.88 116 GLY A CA 1
ATOM 845 C C . GLY A 1 116 ? 15.032 10.144 -5.448 1.00 90.88 116 GLY A C 1
ATOM 846 O O . GLY A 1 116 ? 15.458 9.689 -6.507 1.00 90.88 116 GLY A O 1
ATOM 847 N N . ALA A 1 117 ? 14.127 11.125 -5.407 1.00 91.56 117 ALA A N 1
ATOM 848 C CA . ALA A 1 117 ? 13.681 11.829 -6.603 1.00 91.56 117 ALA A CA 1
ATOM 849 C C . ALA A 1 117 ? 14.812 12.652 -7.231 1.00 91.56 117 ALA A C 1
ATOM 851 O O . ALA A 1 117 ? 15.571 13.341 -6.542 1.00 91.56 117 ALA A O 1
ATOM 852 N N . ARG A 1 118 ? 14.881 12.654 -8.564 1.00 91.81 118 ARG A N 1
ATOM 853 C CA . ARG A 1 118 ? 15.731 13.594 -9.301 1.00 91.81 118 ARG A CA 1
ATOM 854 C C . ARG A 1 118 ? 15.131 14.992 -9.297 1.00 91.81 118 ARG A C 1
ATOM 856 O O . ARG A 1 118 ? 13.920 15.172 -9.205 1.00 91.81 118 ARG A O 1
ATOM 863 N N . LEU A 1 119 ? 15.987 15.991 -9.505 1.00 90.62 119 LEU A N 1
ATOM 864 C CA . LEU A 1 119 ? 15.614 17.408 -9.460 1.00 90.62 119 LEU A CA 1
ATOM 865 C C . LEU A 1 119 ? 14.419 17.757 -10.362 1.00 90.62 119 LEU A C 1
ATOM 867 O O . LEU A 1 119 ? 13.543 18.507 -9.947 1.00 90.62 119 LEU A O 1
ATOM 871 N N . ARG A 1 120 ? 14.355 17.171 -11.566 1.00 90.50 120 ARG A N 1
ATOM 872 C CA . ARG A 1 120 ? 13.235 17.383 -12.493 1.00 90.50 120 ARG A CA 1
ATOM 873 C C . ARG A 1 120 ? 11.916 16.836 -11.948 1.00 90.50 120 ARG A C 1
ATOM 875 O O . ARG A 1 120 ? 10.882 17.474 -12.098 1.00 90.50 120 ARG A O 1
ATOM 882 N N . THR A 1 121 ? 11.956 15.671 -11.315 1.00 91.62 121 THR A N 1
ATOM 883 C CA . THR A 1 121 ? 10.789 15.052 -10.685 1.00 91.62 121 THR A CA 1
ATOM 884 C C . THR A 1 121 ? 10.316 15.890 -9.500 1.00 91.62 121 THR A C 1
ATOM 886 O O . THR A 1 121 ? 9.128 16.170 -9.396 1.00 91.62 121 THR A O 1
ATOM 889 N N . ILE A 1 122 ? 11.243 16.374 -8.663 1.00 91.25 122 ILE A N 1
ATOM 890 C CA . ILE A 1 122 ? 10.928 17.272 -7.539 1.00 91.25 122 ILE A CA 1
ATOM 891 C C . ILE A 1 122 ? 10.249 18.549 -8.048 1.00 91.25 122 ILE A C 1
ATOM 893 O O . ILE A 1 122 ? 9.225 18.946 -7.505 1.00 91.25 122 ILE A O 1
ATOM 897 N N . GLU A 1 123 ? 10.780 19.167 -9.105 1.00 91.69 123 GLU A N 1
ATOM 898 C CA . GLU A 1 123 ? 10.198 20.364 -9.729 1.00 91.69 123 GLU A CA 1
ATOM 899 C C . GLU A 1 123 ? 8.758 20.133 -10.197 1.00 91.69 123 GLU A C 1
ATOM 901 O O . GLU A 1 123 ? 7.878 20.933 -9.889 1.00 91.69 123 GLU A O 1
ATOM 906 N N . ILE A 1 124 ? 8.490 19.017 -10.878 1.00 90.56 124 ILE A N 1
ATOM 907 C CA . ILE A 1 124 ? 7.146 18.717 -11.386 1.00 90.56 124 ILE A CA 1
ATOM 908 C C . ILE A 1 124 ? 6.163 18.397 -10.250 1.00 90.56 124 ILE A C 1
ATOM 910 O O . ILE A 1 124 ? 5.029 18.868 -10.277 1.00 90.56 124 ILE A O 1
ATOM 914 N N . VAL A 1 125 ? 6.583 17.598 -9.265 1.00 90.00 125 VAL A N 1
ATOM 915 C CA . VAL A 1 125 ? 5.712 17.127 -8.175 1.00 90.00 125 VAL A CA 1
ATOM 916 C C . VAL A 1 125 ? 5.420 18.235 -7.161 1.00 90.00 125 VAL A C 1
ATOM 918 O O . VAL A 1 125 ? 4.285 18.362 -6.714 1.00 90.00 125 VAL A O 1
ATOM 921 N N . SER A 1 126 ? 6.423 19.044 -6.804 1.00 88.50 126 SER A N 1
ATOM 922 C CA . SER A 1 126 ? 6.259 20.137 -5.831 1.00 88.50 126 SER A CA 1
ATOM 923 C C . SER A 1 126 ? 5.719 21.430 -6.449 1.00 88.50 126 SER A C 1
ATOM 925 O O . SER A 1 126 ? 5.229 22.295 -5.728 1.00 88.50 126 SER A O 1
ATOM 927 N N . GLY A 1 127 ? 5.847 21.604 -7.771 1.00 87.75 127 GLY A N 1
ATOM 928 C CA . GLY A 1 127 ? 5.537 22.859 -8.461 1.00 87.75 127 GLY A CA 1
ATOM 929 C C . GLY A 1 127 ? 6.505 24.010 -8.147 1.00 87.75 127 GLY A C 1
ATOM 930 O O . GLY A 1 127 ? 6.300 25.126 -8.624 1.00 87.75 127 GLY A O 1
ATOM 931 N N . LEU A 1 128 ? 7.555 23.767 -7.354 1.00 89.56 128 LEU A N 1
ATOM 932 C CA . LEU A 1 128 ? 8.561 24.768 -7.006 1.00 89.56 128 LEU A CA 1
ATOM 933 C C . LEU A 1 128 ? 9.576 24.941 -8.129 1.00 89.56 128 LEU A C 1
ATOM 935 O O . LEU A 1 128 ? 9.988 23.986 -8.784 1.00 89.56 128 LEU A O 1
ATOM 939 N N . HIS A 1 129 ? 10.074 26.164 -8.290 1.00 89.38 129 HIS A N 1
ATOM 940 C CA . HIS A 1 129 ? 11.111 26.429 -9.276 1.00 89.38 129 HIS A CA 1
ATOM 941 C C . HIS A 1 129 ? 12.446 25.812 -8.840 1.00 89.38 129 HIS A C 1
ATOM 943 O O . HIS A 1 129 ? 12.827 25.890 -7.668 1.00 89.38 129 HIS A O 1
ATOM 949 N N . GLN A 1 130 ? 13.231 25.305 -9.795 1.00 89.81 130 GLN A N 1
ATOM 950 C CA . GLN A 1 130 ? 14.543 24.689 -9.547 1.00 89.81 130 GLN A CA 1
ATOM 951 C C . GLN A 1 130 ? 15.451 25.465 -8.566 1.00 89.81 130 GLN A C 1
ATOM 953 O O . GLN A 1 130 ? 16.109 24.861 -7.721 1.00 89.81 130 GLN A O 1
ATOM 958 N N . ARG A 1 131 ? 15.480 26.806 -8.630 1.00 88.88 131 ARG A N 1
ATOM 959 C CA . ARG A 1 131 ? 16.280 27.640 -7.709 1.00 88.88 131 ARG A CA 1
ATOM 960 C C . ARG A 1 131 ? 15.819 27.535 -6.252 1.00 88.88 131 ARG A C 1
ATOM 962 O O . ARG A 1 131 ? 16.661 27.523 -5.361 1.00 88.88 131 ARG A O 1
ATOM 969 N N . GLN A 1 132 ? 14.509 27.487 -6.009 1.00 89.19 132 GLN A N 1
ATOM 970 C CA . GLN A 1 132 ? 13.945 27.331 -4.664 1.00 89.19 132 GLN A CA 1
ATOM 971 C C . GLN A 1 132 ? 14.270 25.942 -4.119 1.00 89.19 132 GLN A C 1
ATOM 973 O O . GLN A 1 132 ? 14.752 25.826 -2.997 1.00 89.19 132 GLN A O 1
ATOM 978 N N . ILE A 1 133 ? 14.113 24.913 -4.954 1.00 89.06 133 ILE A N 1
ATOM 979 C CA . ILE A 1 133 ? 14.447 23.530 -4.605 1.00 89.06 133 ILE A CA 1
ATOM 980 C C . ILE A 1 133 ? 15.916 23.412 -4.201 1.00 89.06 133 ILE A C 1
ATOM 982 O O . ILE A 1 133 ? 16.216 22.923 -3.120 1.00 89.06 133 ILE A O 1
ATOM 986 N N . LEU A 1 134 ? 16.842 23.918 -5.020 1.00 89.19 134 LEU A N 1
ATOM 987 C CA . LEU A 1 134 ? 18.273 23.847 -4.715 1.00 89.19 134 LEU A CA 1
ATOM 988 C C . LEU A 1 134 ? 18.637 24.555 -3.403 1.00 89.19 134 LEU A C 1
ATOM 990 O O . LEU A 1 134 ? 19.514 24.074 -2.693 1.00 89.19 134 LEU A O 1
ATOM 994 N N . ARG A 1 135 ? 17.961 25.660 -3.056 1.00 88.31 135 ARG A N 1
ATOM 995 C CA . ARG A 1 135 ? 18.160 26.338 -1.764 1.00 88.31 135 ARG A CA 1
ATOM 996 C C . ARG A 1 135 ? 17.721 25.462 -0.591 1.00 88.31 135 ARG A C 1
ATOM 998 O O . ARG A 1 135 ? 18.483 25.332 0.360 1.00 88.31 135 ARG A O 1
ATOM 1005 N N . LEU A 1 136 ? 16.534 24.858 -0.678 1.00 87.06 136 LEU A N 1
ATOM 1006 C CA . LEU A 1 136 ? 16.000 23.973 0.364 1.00 87.06 136 LEU A CA 1
ATOM 1007 C C . LEU A 1 136 ? 16.877 22.726 0.538 1.00 87.06 136 LEU A C 1
ATOM 1009 O O . LEU A 1 136 ? 17.316 22.425 1.641 1.00 87.06 136 LEU A O 1
ATOM 1013 N N . LEU A 1 137 ? 17.228 22.063 -0.567 1.00 87.44 137 LEU A N 1
ATOM 1014 C CA . LEU A 1 137 ? 18.085 20.875 -0.542 1.00 87.44 137 LEU A CA 1
ATOM 1015 C C . LEU A 1 137 ? 19.481 21.176 0.013 1.00 87.44 137 LEU A C 1
ATOM 1017 O O . LEU A 1 137 ? 20.050 20.346 0.717 1.00 87.44 137 LEU A O 1
ATOM 1021 N N . HIS A 1 138 ? 20.034 22.355 -0.283 1.00 86.88 138 HIS A N 1
ATOM 1022 C CA . HIS A 1 138 ? 21.325 22.766 0.258 1.00 86.88 138 HIS A CA 1
ATOM 1023 C C . HIS A 1 138 ? 21.273 22.999 1.772 1.00 86.88 138 HIS A C 1
ATOM 1025 O O . HIS A 1 138 ? 22.195 22.576 2.467 1.00 86.88 138 HIS A O 1
ATOM 1031 N N . ALA A 1 139 ? 20.204 23.632 2.272 1.00 84.00 139 ALA A N 1
ATOM 1032 C CA . ALA A 1 139 ? 20.011 23.882 3.701 1.00 84.00 139 ALA A CA 1
ATOM 1033 C C . ALA A 1 139 ? 19.948 22.578 4.515 1.00 84.00 139 ALA A C 1
ATOM 1035 O O . ALA A 1 139 ? 20.555 22.496 5.577 1.00 84.00 139 ALA A O 1
ATOM 1036 N N . ASP A 1 140 ? 19.301 21.547 3.971 1.00 82.56 140 ASP A N 1
ATOM 1037 C CA . ASP A 1 140 ? 19.152 20.235 4.615 1.00 82.56 140 ASP A CA 1
ATOM 1038 C C . ASP A 1 140 ? 20.236 19.216 4.206 1.00 82.56 140 ASP A C 1
ATOM 1040 O O . ASP A 1 140 ? 20.102 18.016 4.452 1.00 82.56 140 ASP A O 1
ATOM 1044 N N . HIS A 1 141 ? 21.311 19.666 3.546 1.00 83.00 141 HIS A N 1
ATOM 1045 C CA . HIS A 1 141 ? 22.419 18.827 3.067 1.00 83.00 141 HIS A CA 1
ATOM 1046 C C . HIS A 1 141 ? 21.988 17.608 2.223 1.00 83.00 141 HIS A C 1
ATOM 1048 O O . HIS A 1 141 ? 22.661 16.574 2.190 1.00 83.00 141 HIS A O 1
ATOM 1054 N N . CYS A 1 142 ? 20.879 17.730 1.494 1.00 82.88 142 CYS A N 1
ATOM 1055 C CA . CYS A 1 142 ? 20.351 16.682 0.636 1.00 82.88 142 CYS A CA 1
ATOM 1056 C C . CYS A 1 142 ? 20.894 16.829 -0.793 1.00 82.88 142 CYS A C 1
ATOM 1058 O O . CYS A 1 142 ? 20.779 17.885 -1.417 1.00 82.88 142 CYS A O 1
ATOM 1060 N N . VAL A 1 143 ? 21.470 15.758 -1.346 1.00 81.44 143 VAL A N 1
ATOM 1061 C CA . VAL A 1 143 ? 21.998 15.752 -2.718 1.00 81.44 143 VAL A CA 1
ATOM 1062 C C . VAL A 1 143 ? 21.112 14.868 -3.597 1.00 81.44 143 VAL A C 1
ATOM 1064 O O . VAL A 1 143 ? 21.117 13.648 -3.418 1.00 81.44 143 VAL A O 1
ATOM 1067 N N . PRO A 1 144 ? 20.363 15.437 -4.562 1.00 80.00 144 PRO A N 1
ATOM 1068 C CA . PRO A 1 144 ? 19.510 14.642 -5.431 1.00 80.00 144 PRO A CA 1
ATOM 1069 C C . PRO A 1 144 ? 20.361 13.785 -6.385 1.00 80.00 144 PRO A C 1
ATOM 1071 O O . PRO A 1 144 ? 21.451 14.210 -6.798 1.00 80.00 144 PRO A O 1
ATOM 1074 N N . PRO A 1 145 ? 19.875 12.598 -6.793 1.00 82.44 145 PRO A N 1
ATOM 1075 C CA . PRO A 1 145 ? 20.565 11.768 -7.771 1.00 82.44 145 PRO A CA 1
ATOM 1076 C C . PRO A 1 145 ? 20.827 12.521 -9.080 1.00 82.44 145 PRO A C 1
ATOM 1078 O O . PRO A 1 145 ? 19.984 13.274 -9.572 1.00 82.44 145 PRO A O 1
ATOM 1081 N N . ARG A 1 146 ? 22.004 12.296 -9.672 1.00 78.62 146 ARG A N 1
ATOM 1082 C CA . ARG A 1 146 ? 22.384 12.876 -10.969 1.00 78.62 146 ARG A CA 1
ATOM 1083 C C . ARG A 1 146 ? 21.900 11.997 -12.132 1.00 78.62 146 ARG A C 1
ATOM 1085 O O . ARG A 1 146 ? 21.655 10.800 -11.972 1.00 78.62 146 ARG A O 1
ATOM 1092 N N . GLY A 1 147 ? 21.793 12.594 -13.317 1.00 75.94 147 GLY A N 1
ATOM 1093 C CA . GLY A 1 147 ? 21.423 11.908 -14.560 1.00 75.94 147 GLY A CA 1
ATOM 1094 C C . GLY A 1 147 ? 19.980 12.153 -15.008 1.00 75.94 147 GLY A C 1
ATOM 1095 O O . GLY A 1 147 ? 19.206 12.836 -14.340 1.00 75.94 147 GLY A O 1
ATOM 1096 N N . ARG A 1 148 ? 19.638 11.608 -16.180 1.00 69.50 148 ARG A N 1
ATOM 1097 C CA . ARG A 1 148 ? 18.344 11.820 -16.838 1.00 69.50 148 ARG A CA 1
ATOM 1098 C C . ARG A 1 148 ? 17.249 10.958 -16.209 1.00 69.50 148 ARG A C 1
ATOM 1100 O O . ARG A 1 148 ? 17.457 9.759 -16.010 1.00 69.50 148 ARG A O 1
ATOM 1107 N N . SER A 1 149 ? 16.093 11.554 -15.916 1.00 67.69 149 SER A N 1
ATOM 1108 C CA . SER A 1 149 ? 14.886 10.810 -15.530 1.00 67.69 149 SER A CA 1
ATOM 1109 C C . SER A 1 149 ? 14.431 9.889 -16.671 1.00 67.69 149 SER A C 1
ATOM 1111 O O . SER A 1 149 ? 14.622 10.251 -17.831 1.00 67.69 149 SER A O 1
ATOM 1113 N N . PRO A 1 150 ? 13.872 8.700 -16.381 1.00 68.56 150 PRO A N 1
ATOM 1114 C CA . PRO A 1 150 ? 13.164 7.939 -17.406 1.00 68.56 150 PRO A CA 1
ATOM 1115 C C . PRO A 1 150 ? 12.026 8.813 -17.959 1.00 68.56 150 PRO A C 1
ATOM 1117 O O . PRO A 1 150 ? 11.290 9.414 -17.181 1.00 68.56 150 PRO A O 1
ATOM 1120 N N . GLU A 1 151 ? 11.951 8.958 -19.283 1.00 67.31 151 GLU A N 1
ATOM 1121 C CA . GLU A 1 151 ? 10.957 9.818 -19.951 1.00 67.31 151 GLU A CA 1
ATOM 1122 C C . GLU A 1 151 ? 9.804 9.014 -20.575 1.00 67.31 151 GLU A C 1
ATOM 1124 O O . GLU A 1 151 ? 8.816 9.616 -20.991 1.00 67.31 151 GLU A O 1
ATOM 1129 N N . THR A 1 152 ? 9.930 7.683 -20.661 1.00 70.00 152 THR A N 1
ATOM 1130 C CA . THR A 1 152 ? 8.972 6.804 -21.343 1.00 70.00 152 THR A CA 1
ATOM 1131 C C . THR A 1 152 ? 8.662 5.535 -20.536 1.00 70.00 152 THR A C 1
ATOM 1133 O O . THR A 1 152 ? 9.551 5.007 -19.859 1.00 70.00 152 THR A O 1
ATOM 1136 N N . PRO A 1 153 ? 7.444 4.974 -20.678 1.00 69.62 153 PRO A N 1
ATOM 1137 C CA . PRO A 1 153 ? 7.008 3.755 -19.986 1.00 69.62 153 PRO A CA 1
ATOM 1138 C C . PRO A 1 153 ? 7.659 2.453 -20.499 1.00 69.62 153 PRO A C 1
ATOM 1140 O O . PRO A 1 153 ? 7.397 1.372 -19.969 1.00 69.62 153 PRO A O 1
ATOM 1143 N N . GLU A 1 154 ? 8.535 2.525 -21.507 1.00 74.44 154 GLU A N 1
ATOM 1144 C CA . GLU A 1 154 ? 9.174 1.378 -22.180 1.00 74.44 154 GLU A CA 1
ATOM 1145 C C . GLU A 1 154 ? 9.884 0.414 -21.218 1.00 74.44 154 GLU A C 1
ATOM 1147 O O . GLU A 1 154 ? 9.919 -0.801 -21.440 1.00 74.44 154 GLU A O 1
ATOM 1152 N N . TRP A 1 155 ? 10.403 0.940 -20.104 1.00 76.62 155 TRP A N 1
ATOM 1153 C CA . TRP A 1 155 ? 11.095 0.148 -19.090 1.00 76.62 155 TRP A CA 1
ATOM 1154 C C . TRP A 1 155 ? 10.200 -0.928 -18.456 1.00 76.62 155 TRP A C 1
ATOM 1156 O O . TRP A 1 155 ? 10.720 -1.943 -17.990 1.00 76.62 155 TRP A O 1
ATOM 1166 N N . TYR A 1 156 ? 8.875 -0.739 -18.444 1.00 79.56 156 TYR A N 1
ATOM 1167 C CA . TYR A 1 156 ? 7.933 -1.727 -17.921 1.00 79.56 156 TYR A CA 1
ATOM 1168 C C . TYR A 1 156 ? 7.733 -2.899 -18.895 1.00 79.56 156 TYR A C 1
ATOM 1170 O O . TYR A 1 156 ? 7.789 -4.065 -18.487 1.00 79.56 156 TYR A O 1
ATOM 1178 N N . HIS A 1 157 ? 7.567 -2.617 -20.193 1.00 77.19 157 HIS A N 1
ATOM 1179 C CA . HIS A 1 157 ? 7.335 -3.648 -21.214 1.00 77.19 157 HIS A CA 1
ATOM 1180 C C . HIS A 1 157 ? 8.543 -4.588 -21.345 1.00 77.19 157 HIS A C 1
ATOM 1182 O O . HIS A 1 157 ? 8.371 -5.806 -21.426 1.00 77.19 157 HIS A O 1
ATOM 1188 N N . GLY A 1 158 ? 9.763 -4.050 -21.255 1.00 78.62 158 GLY A N 1
ATOM 1189 C CA . GLY A 1 158 ? 11.006 -4.834 -21.209 1.00 78.62 158 GLY A CA 1
ATOM 1190 C C . GLY A 1 158 ? 11.375 -5.394 -19.825 1.00 78.62 158 GLY A C 1
ATOM 1191 O O . GLY A 1 158 ? 12.369 -6.108 -19.704 1.00 78.62 158 GLY A O 1
ATOM 1192 N N . GLY A 1 159 ? 10.607 -5.070 -18.780 1.00 84.12 159 GLY A N 1
ATOM 1193 C CA . GLY A 1 159 ? 10.929 -5.401 -17.392 1.00 84.12 159 GLY A CA 1
ATOM 1194 C C . GLY A 1 159 ? 10.827 -6.893 -17.066 1.00 84.12 159 GLY A C 1
ATOM 1195 O O . GLY A 1 159 ? 10.011 -7.631 -17.631 1.00 84.12 159 GLY A O 1
ATOM 1196 N N . THR A 1 160 ? 11.633 -7.341 -16.101 1.00 91.25 160 THR A N 1
ATOM 1197 C CA . THR A 1 160 ? 11.599 -8.717 -15.592 1.00 91.25 160 THR A CA 1
ATOM 1198 C C . THR A 1 160 ? 10.308 -9.002 -14.818 1.00 91.25 160 THR A C 1
ATOM 1200 O O . THR A 1 160 ? 9.550 -8.100 -14.460 1.00 91.25 160 THR A O 1
ATOM 1203 N N . LEU A 1 161 ? 10.067 -10.276 -14.486 1.00 91.56 161 LEU A N 1
ATOM 1204 C CA . LEU A 1 161 ? 8.951 -10.667 -13.616 1.00 91.56 161 LEU A CA 1
ATOM 1205 C C . LEU A 1 161 ? 8.934 -9.874 -12.297 1.00 91.56 161 LEU A C 1
ATOM 1207 O O . LEU A 1 161 ? 7.866 -9.470 -11.845 1.00 91.56 161 LEU A O 1
ATOM 1211 N N . LEU A 1 162 ? 10.105 -9.650 -11.694 1.00 91.62 162 LEU A N 1
ATOM 1212 C CA . LEU A 1 162 ? 10.232 -8.923 -10.431 1.00 91.62 162 LEU A CA 1
ATOM 1213 C C . LEU A 1 162 ? 9.941 -7.431 -10.614 1.00 91.62 162 LEU A C 1
ATOM 1215 O O . LEU A 1 162 ? 9.204 -6.868 -9.812 1.00 91.62 162 LEU A O 1
ATOM 1219 N N . ASP A 1 163 ? 10.416 -6.825 -11.706 1.00 91.62 163 ASP A N 1
ATOM 1220 C CA . ASP A 1 163 ? 10.125 -5.417 -12.013 1.00 91.62 163 ASP A CA 1
ATOM 1221 C C . ASP A 1 163 ? 8.620 -5.198 -12.205 1.00 91.62 163 ASP A C 1
ATOM 1223 O O . ASP A 1 163 ? 8.042 -4.277 -11.633 1.00 91.62 163 ASP A O 1
ATOM 1227 N N . ARG A 1 164 ? 7.955 -6.095 -12.947 1.00 92.94 164 ARG A N 1
ATOM 1228 C CA . ARG A 1 164 ? 6.500 -6.031 -13.160 1.00 92.94 164 ARG A CA 1
ATOM 1229 C C . ARG A 1 164 ? 5.705 -6.276 -11.878 1.00 92.94 164 ARG A C 1
ATOM 1231 O O . ARG A 1 164 ? 4.642 -5.682 -11.698 1.00 92.94 164 ARG A O 1
ATOM 1238 N N . THR A 1 165 ? 6.212 -7.138 -10.995 1.00 93.69 165 THR A N 1
ATOM 1239 C CA . THR A 1 165 ? 5.616 -7.408 -9.678 1.00 93.69 165 THR A CA 1
ATOM 1240 C C . THR A 1 165 ? 5.682 -6.160 -8.801 1.00 93.69 165 THR A C 1
ATOM 1242 O O . THR A 1 165 ? 4.651 -5.706 -8.316 1.00 93.69 165 THR A O 1
ATOM 1245 N N . GLU A 1 166 ? 6.864 -5.563 -8.634 1.00 94.50 166 GLU A N 1
ATOM 1246 C CA . GLU A 1 166 ? 7.046 -4.373 -7.793 1.00 94.50 166 GLU A CA 1
ATOM 1247 C C . GLU A 1 166 ? 6.316 -3.145 -8.353 1.00 94.50 166 GLU A C 1
ATOM 1249 O O . GLU A 1 166 ? 5.673 -2.417 -7.597 1.00 94.50 166 GLU A O 1
ATOM 1254 N N . ALA A 1 167 ? 6.321 -2.959 -9.678 1.00 94.69 167 ALA A N 1
ATOM 1255 C CA . ALA A 1 167 ? 5.520 -1.932 -10.343 1.00 94.69 167 ALA A CA 1
ATOM 1256 C C . ALA A 1 167 ? 4.018 -2.097 -10.054 1.00 94.69 167 ALA A C 1
ATOM 1258 O O . ALA A 1 167 ? 3.334 -1.119 -9.766 1.00 94.69 167 ALA A O 1
ATOM 1259 N N . SER A 1 168 ? 3.514 -3.336 -10.074 1.00 95.25 168 SER A N 1
ATOM 1260 C CA . SER A 1 168 ? 2.113 -3.640 -9.755 1.00 95.25 168 SER A CA 1
ATOM 1261 C C . SER A 1 168 ? 1.783 -3.409 -8.278 1.00 95.25 168 SER A C 1
ATOM 1263 O O . SER A 1 168 ? 0.716 -2.880 -7.974 1.00 95.25 168 SER A O 1
ATOM 1265 N N . VAL A 1 169 ? 2.701 -3.749 -7.364 1.00 95.56 169 VAL A N 1
ATOM 1266 C CA . VAL A 1 169 ? 2.571 -3.444 -5.927 1.00 95.56 169 VAL A CA 1
ATOM 1267 C C . VAL A 1 169 ? 2.437 -1.938 -5.722 1.00 95.56 169 VAL A C 1
ATOM 1269 O O . VAL A 1 169 ? 1.466 -1.492 -5.116 1.00 95.56 169 VAL A O 1
ATOM 1272 N N . PHE A 1 170 ? 3.362 -1.146 -6.270 1.00 96.50 170 PHE A N 1
ATOM 1273 C CA . PHE A 1 170 ? 3.295 0.311 -6.176 1.00 96.50 170 PHE A CA 1
ATOM 1274 C C . PHE A 1 170 ? 2.002 0.867 -6.789 1.00 96.50 170 PHE A C 1
ATOM 1276 O O . PHE A 1 170 ? 1.316 1.653 -6.141 1.00 96.50 170 PHE A O 1
ATOM 1283 N N . ALA A 1 171 ? 1.642 0.440 -8.003 1.00 95.44 171 ALA A N 1
ATOM 1284 C CA . ALA A 1 171 ? 0.454 0.934 -8.694 1.00 95.44 171 ALA A CA 1
ATOM 1285 C C . ALA A 1 171 ? -0.837 0.655 -7.908 1.00 95.44 171 ALA A C 1
ATOM 1287 O O . ALA A 1 171 ? -1.692 1.534 -7.819 1.00 95.44 171 ALA A O 1
ATOM 1288 N N . SER A 1 172 ? -0.954 -0.526 -7.291 1.00 94.75 172 SER A N 1
ATOM 1289 C CA . SER A 1 172 ? -2.104 -0.895 -6.448 1.00 94.75 172 SER A CA 1
ATOM 1290 C C . SER A 1 172 ? -2.195 -0.011 -5.202 1.00 94.75 172 SER A C 1
ATOM 1292 O O . SER A 1 172 ? -3.264 0.498 -4.868 1.00 94.75 172 SER A O 1
ATOM 1294 N N . LEU A 1 173 ? -1.060 0.256 -4.548 1.00 95.12 173 LEU A N 1
ATOM 1295 C CA . LEU A 1 173 ? -0.993 1.157 -3.392 1.00 95.12 173 LEU A CA 1
ATOM 1296 C C . LEU A 1 173 ? -1.329 2.606 -3.768 1.00 95.12 173 LEU A C 1
ATOM 1298 O O . LEU A 1 173 ? -2.077 3.270 -3.052 1.00 95.12 173 LEU A O 1
ATOM 1302 N N . TYR A 1 174 ? -0.817 3.082 -4.905 1.00 95.19 174 TYR A N 1
ATOM 1303 C CA . TYR A 1 174 ? -1.113 4.410 -5.436 1.00 95.19 174 TYR A CA 1
ATOM 1304 C C . TYR A 1 174 ? -2.602 4.567 -5.743 1.00 95.19 174 TYR A C 1
ATOM 1306 O O . TYR A 1 174 ? -3.237 5.492 -5.242 1.00 95.19 174 TYR A O 1
ATOM 1314 N N . ARG A 1 175 ? -3.190 3.627 -6.493 1.00 92.88 175 ARG A N 1
ATOM 1315 C CA . ARG A 1 175 ? -4.624 3.640 -6.814 1.00 92.88 175 ARG A CA 1
ATOM 1316 C C . ARG A 1 175 ? -5.496 3.580 -5.570 1.00 92.88 175 ARG A C 1
ATOM 1318 O O . ARG A 1 175 ? -6.497 4.287 -5.518 1.00 92.88 175 ARG A O 1
ATOM 1325 N N . ARG A 1 176 ? -5.094 2.816 -4.551 1.00 91.12 176 ARG A N 1
ATOM 1326 C CA . ARG A 1 176 ? -5.796 2.786 -3.264 1.00 91.12 176 ARG A CA 1
ATOM 1327 C C . ARG A 1 176 ? -5.819 4.158 -2.599 1.00 91.12 176 ARG A C 1
ATOM 1329 O O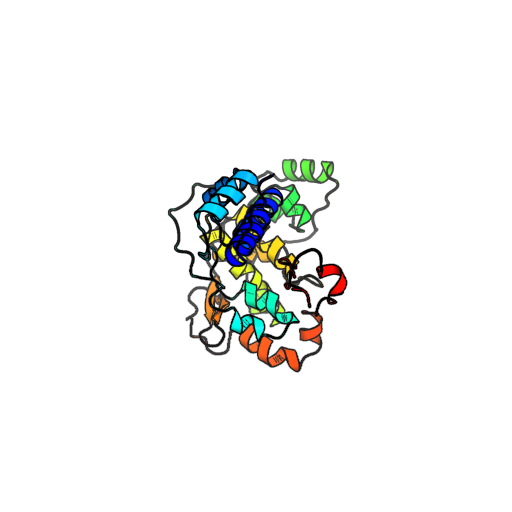 . ARG A 1 176 ? -6.887 4.599 -2.201 1.00 91.12 176 ARG A O 1
ATOM 1336 N N . LEU A 1 177 ? -4.681 4.849 -2.521 1.00 92.00 177 LEU A N 1
ATOM 1337 C CA . LEU A 1 177 ? -4.627 6.203 -1.958 1.00 92.00 177 LEU A CA 1
ATOM 1338 C C . LEU A 1 177 ? -5.436 7.206 -2.788 1.00 92.00 177 LEU A C 1
ATOM 1340 O O . LEU A 1 177 ? -6.150 8.021 -2.216 1.00 92.00 177 LEU A O 1
ATOM 1344 N N . ARG A 1 178 ? -5.406 7.102 -4.122 1.00 90.88 178 ARG A N 1
ATOM 1345 C CA . ARG A 1 178 ? -6.250 7.929 -5.001 1.00 90.88 178 ARG A CA 1
ATOM 1346 C C . ARG A 1 178 ? -7.745 7.680 -4.782 1.00 90.88 178 ARG A C 1
ATOM 1348 O O . ARG A 1 178 ? -8.516 8.627 -4.823 1.00 90.88 178 ARG A O 1
ATOM 1355 N N . GLY A 1 179 ? -8.147 6.435 -4.518 1.00 88.62 179 GLY A N 1
ATOM 1356 C CA . GLY A 1 179 ? -9.526 6.084 -4.152 1.00 88.62 179 GLY A CA 1
ATOM 1357 C C . GLY A 1 179 ? -9.939 6.546 -2.748 1.00 88.62 179 GLY A C 1
ATOM 1358 O O . GLY A 1 179 ? -11.129 6.653 -2.473 1.00 88.62 179 GLY A O 1
ATOM 1359 N N . LEU A 1 180 ? -8.968 6.840 -1.877 1.00 88.56 180 LEU A N 1
ATOM 1360 C CA . LEU A 1 180 ? -9.159 7.460 -0.560 1.00 88.56 180 LEU A CA 1
ATOM 1361 C C . LEU A 1 180 ? -9.052 8.990 -0.610 1.00 88.56 180 LEU A C 1
ATOM 1363 O O . LEU A 1 180 ? -8.823 9.611 0.426 1.00 88.56 180 LEU A O 1
ATOM 1367 N N . ASP A 1 181 ? -9.204 9.582 -1.796 1.00 86.44 181 ASP A N 1
ATOM 1368 C CA . ASP A 1 181 ? -9.319 11.028 -1.995 1.00 86.44 181 ASP A CA 1
ATOM 1369 C C . ASP A 1 181 ? -8.027 11.836 -1.764 1.00 86.44 181 ASP A C 1
ATOM 1371 O O . ASP A 1 181 ? -8.046 13.063 -1.834 1.00 86.44 181 ASP A O 1
ATOM 1375 N N . PHE A 1 182 ? -6.879 11.170 -1.591 1.00 88.31 182 PHE A N 1
ATOM 1376 C CA . PHE A 1 182 ? -5.576 11.843 -1.529 1.00 88.31 182 PHE A CA 1
ATOM 1377 C C . PHE A 1 182 ? -5.191 12.428 -2.880 1.00 88.31 182 PHE A C 1
ATOM 1379 O O . PHE A 1 182 ? -5.314 11.744 -3.902 1.00 88.31 182 PHE A O 1
ATOM 1386 N N . ASP A 1 183 ? -4.642 13.644 -2.898 1.00 88.81 183 ASP A N 1
ATOM 1387 C CA . ASP A 1 183 ? -4.128 14.253 -4.123 1.00 88.81 183 ASP A CA 1
ATOM 1388 C C . ASP A 1 183 ? -2.988 13.414 -4.744 1.00 88.81 183 ASP A C 1
ATOM 1390 O O . ASP A 1 183 ? -2.359 12.591 -4.067 1.00 88.81 183 ASP A O 1
ATOM 1394 N N . PRO A 1 184 ? -2.694 13.584 -6.046 1.00 92.00 184 PRO A N 1
ATOM 1395 C CA . PRO A 1 184 ? -1.719 12.739 -6.724 1.00 92.00 184 PRO A CA 1
ATOM 1396 C C . PRO A 1 184 ? -0.307 12.760 -6.136 1.00 92.00 184 PRO A C 1
ATOM 1398 O O . PRO A 1 184 ? 0.394 11.749 -6.211 1.00 92.00 184 PRO A O 1
ATOM 1401 N N . ALA A 1 185 ? 0.128 13.887 -5.577 1.00 92.00 185 ALA A N 1
ATOM 1402 C CA . ALA A 1 185 ? 1.466 14.042 -5.037 1.00 92.00 185 ALA A CA 1
ATOM 1403 C C . ALA A 1 185 ? 1.579 13.359 -3.664 1.00 92.00 185 ALA A C 1
ATOM 1405 O O . ALA A 1 185 ? 2.496 12.559 -3.457 1.00 92.00 185 ALA A O 1
ATOM 1406 N N . GLN A 1 186 ? 0.601 13.564 -2.775 1.00 91.75 186 GLN A N 1
ATOM 1407 C CA . GLN A 1 186 ? 0.509 12.826 -1.508 1.00 91.75 186 GLN A CA 1
ATOM 1408 C C . GLN A 1 186 ? 0.353 11.316 -1.735 1.00 91.75 186 GLN A C 1
ATOM 1410 O O . GLN A 1 186 ? 1.044 10.513 -1.099 1.00 91.75 186 GLN A O 1
ATOM 1415 N N . ALA A 1 187 ? -0.495 10.912 -2.686 1.00 93.44 187 ALA A N 1
ATOM 1416 C CA . ALA A 1 187 ? -0.682 9.509 -3.042 1.00 93.44 187 ALA A CA 1
ATOM 1417 C C . ALA A 1 187 ? 0.617 8.869 -3.562 1.00 93.44 187 ALA A C 1
ATOM 1419 O O . ALA A 1 187 ? 0.936 7.744 -3.179 1.00 93.44 187 ALA A O 1
ATOM 1420 N N . LEU A 1 188 ? 1.400 9.576 -4.388 1.00 95.44 188 LEU A N 1
ATOM 1421 C CA . LEU A 1 188 ? 2.704 9.104 -4.871 1.00 95.44 188 LEU A CA 1
ATOM 1422 C C . LEU A 1 188 ? 3.683 8.869 -3.711 1.00 95.44 188 LEU A C 1
ATOM 1424 O O . LEU A 1 188 ? 4.275 7.790 -3.614 1.00 95.44 188 LEU A O 1
ATOM 1428 N N . LEU A 1 189 ? 3.840 9.857 -2.825 1.00 93.88 189 LEU A N 1
ATOM 1429 C CA . LEU A 1 189 ? 4.756 9.786 -1.683 1.00 93.88 189 LEU A CA 1
ATOM 1430 C C . LEU A 1 189 ? 4.358 8.666 -0.714 1.00 93.88 189 LEU A C 1
ATOM 1432 O O . LEU A 1 189 ? 5.180 7.811 -0.371 1.00 93.88 189 LEU A O 1
ATOM 1436 N N . GLY A 1 190 ? 3.082 8.621 -0.320 1.00 93.56 190 GLY A N 1
ATOM 1437 C CA . GLY A 1 190 ? 2.539 7.597 0.572 1.00 93.56 190 GLY A CA 1
ATOM 1438 C C . GLY A 1 190 ? 2.656 6.185 -0.006 1.00 93.56 190 GLY A C 1
ATOM 1439 O O . GLY A 1 190 ? 3.137 5.274 0.675 1.00 93.56 190 GLY A O 1
ATOM 1440 N N . ALA A 1 191 ? 2.297 5.998 -1.280 1.00 95.56 191 ALA A N 1
ATOM 1441 C CA . ALA A 1 191 ? 2.388 4.699 -1.942 1.00 95.56 191 ALA A CA 1
ATOM 1442 C C . ALA A 1 191 ? 3.835 4.219 -2.058 1.00 95.56 191 ALA A C 1
ATOM 1444 O O . ALA A 1 191 ? 4.110 3.044 -1.816 1.00 95.56 191 ALA A O 1
ATOM 1445 N N . TYR A 1 192 ? 4.776 5.112 -2.381 1.00 96.06 192 TYR A N 1
ATOM 1446 C CA . TYR A 1 192 ? 6.181 4.737 -2.510 1.00 96.06 192 TYR A CA 1
ATOM 1447 C C . TYR A 1 192 ? 6.816 4.378 -1.160 1.00 96.06 192 TYR A C 1
ATOM 1449 O O . TYR A 1 192 ? 7.572 3.406 -1.078 1.00 96.06 192 TYR A O 1
ATOM 1457 N N . ARG A 1 193 ? 6.475 5.095 -0.078 1.00 94.00 193 ARG A N 1
ATOM 1458 C CA . ARG A 1 193 ? 6.897 4.732 1.288 1.00 94.00 193 ARG A CA 1
ATOM 1459 C C . ARG A 1 193 ? 6.374 3.358 1.687 1.00 94.00 193 ARG A C 1
ATOM 1461 O O . ARG A 1 193 ? 7.146 2.524 2.162 1.00 94.00 193 ARG A O 1
ATOM 1468 N N . HIS A 1 194 ? 5.099 3.092 1.418 1.00 94.38 194 HIS A N 1
ATOM 1469 C CA . HIS A 1 194 ? 4.497 1.789 1.677 1.00 94.38 194 HIS A CA 1
ATOM 1470 C C . HIS A 1 194 ? 5.191 0.684 0.861 1.00 94.38 194 HIS A C 1
ATOM 1472 O O . HIS A 1 194 ? 5.637 -0.314 1.427 1.00 94.38 194 HIS A O 1
ATOM 1478 N N . TYR A 1 195 ? 5.389 0.894 -0.442 1.00 95.12 195 TYR A N 1
ATOM 1479 C CA . TYR A 1 195 ? 6.117 -0.033 -1.312 1.00 95.12 195 TYR A CA 1
ATOM 1480 C C . TYR A 1 195 ? 7.527 -0.348 -0.778 1.00 95.12 195 TYR A C 1
ATOM 1482 O O . TYR A 1 195 ? 7.879 -1.521 -0.652 1.00 95.12 195 TYR A O 1
ATOM 1490 N N . ARG A 1 196 ? 8.315 0.660 -0.374 1.00 92.75 196 ARG A N 1
ATOM 1491 C CA . ARG A 1 196 ? 9.644 0.443 0.235 1.00 92.75 196 ARG A CA 1
ATOM 1492 C C . ARG A 1 196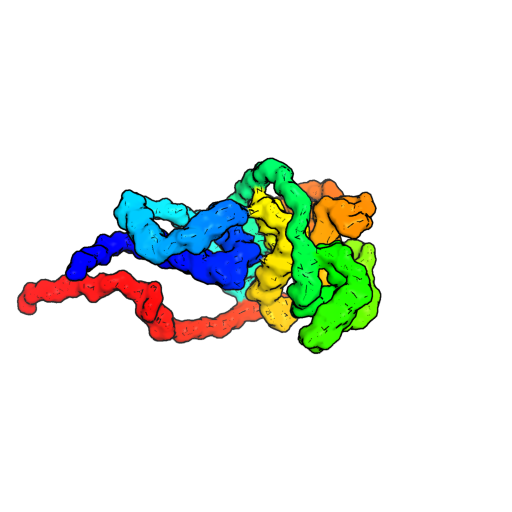 ? 9.569 -0.357 1.536 1.00 92.75 196 ARG A C 1
ATOM 1494 O O . ARG A 1 196 ? 10.468 -1.146 1.824 1.00 92.75 196 ARG A O 1
ATOM 1501 N N . GLY A 1 197 ? 8.501 -0.166 2.310 1.00 89.94 197 GLY A N 1
ATOM 1502 C CA . GLY A 1 197 ? 8.216 -0.937 3.517 1.00 89.94 197 GLY A CA 1
ATOM 1503 C C . GLY A 1 197 ? 7.931 -2.418 3.248 1.00 89.94 197 GLY A C 1
ATOM 1504 O O . GLY A 1 197 ? 8.218 -3.244 4.117 1.00 89.94 197 GLY A O 1
ATOM 1505 N N . ILE A 1 198 ? 7.421 -2.761 2.062 1.0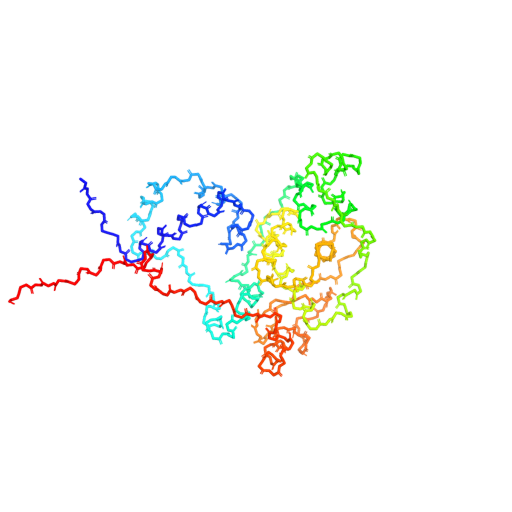0 89.19 198 ILE A N 1
ATOM 1506 C CA . ILE A 1 198 ? 7.175 -4.142 1.616 1.00 89.19 198 ILE A CA 1
ATOM 1507 C C . ILE A 1 198 ? 8.451 -4.739 0.999 1.00 89.19 198 ILE A C 1
ATOM 1509 O O . ILE A 1 198 ? 8.903 -5.806 1.410 1.00 89.19 198 ILE A O 1
ATOM 1513 N N . CYS A 1 199 ? 9.084 -4.034 0.060 1.00 85.00 199 CYS A N 1
ATOM 1514 C CA . CYS A 1 199 ? 10.243 -4.497 -0.714 1.00 85.00 199 CYS A CA 1
ATOM 1515 C C . CYS A 1 199 ? 11.578 -4.034 -0.092 1.00 85.00 199 CYS A C 1
ATOM 1517 O O . CYS A 1 199 ? 12.360 -3.312 -0.709 1.00 85.00 199 CYS A O 1
ATOM 1519 N N . ARG A 1 200 ? 11.846 -4.435 1.161 1.00 72.56 200 ARG A N 1
ATOM 1520 C CA . ARG A 1 200 ? 12.883 -3.813 2.017 1.00 72.56 200 ARG A CA 1
ATOM 1521 C C . ARG A 1 200 ? 14.343 -4.015 1.598 1.00 72.56 200 ARG A C 1
ATOM 1523 O O . ARG A 1 200 ? 15.166 -3.166 1.921 1.00 72.56 200 ARG A O 1
ATOM 1530 N N . ARG A 1 201 ? 14.709 -5.139 0.964 1.00 73.06 201 ARG A N 1
ATOM 1531 C CA . ARG A 1 201 ? 16.134 -5.467 0.728 1.00 73.06 201 ARG A CA 1
ATOM 1532 C C . ARG A 1 201 ? 16.741 -4.697 -0.439 1.00 73.06 201 ARG A C 1
ATOM 1534 O O . ARG A 1 201 ? 17.799 -4.098 -0.293 1.00 73.06 201 ARG A O 1
ATOM 1541 N N . THR A 1 202 ? 16.084 -4.751 -1.591 1.00 75.94 202 THR A N 1
ATOM 1542 C CA . THR A 1 202 ? 16.565 -4.165 -2.848 1.00 75.94 202 THR A CA 1
ATOM 1543 C C . THR A 1 202 ? 15.372 -3.704 -3.680 1.00 75.94 202 THR A C 1
ATOM 1545 O O . THR A 1 202 ? 14.995 -4.414 -4.614 1.00 75.94 202 THR A O 1
ATOM 1548 N N . PRO A 1 203 ? 14.747 -2.563 -3.335 1.00 84.50 203 PRO A N 1
ATOM 1549 C CA . PRO A 1 203 ? 13.668 -2.012 -4.146 1.00 84.50 203 PRO A CA 1
ATOM 1550 C C . PRO A 1 203 ? 14.175 -1.762 -5.574 1.00 84.50 203 PRO A C 1
ATOM 1552 O O . PRO A 1 203 ? 15.171 -1.062 -5.772 1.00 84.50 203 PRO A O 1
ATOM 1555 N N . ARG A 1 204 ? 13.519 -2.365 -6.568 1.00 89.56 204 ARG A N 1
ATOM 1556 C CA . ARG A 1 204 ? 13.888 -2.294 -7.994 1.00 89.56 204 ARG A CA 1
ATOM 1557 C C . ARG A 1 204 ? 13.216 -1.121 -8.690 1.00 89.56 204 ARG A C 1
ATOM 1559 O O . ARG A 1 204 ? 13.765 -0.543 -9.633 1.00 89.56 204 ARG A O 1
ATOM 1566 N N . LEU A 1 205 ? 12.028 -0.755 -8.219 1.00 92.25 205 LEU A N 1
ATOM 1567 C CA . LEU A 1 205 ? 11.331 0.449 -8.644 1.00 92.25 205 LEU A CA 1
ATOM 1568 C C . LEU A 1 205 ? 11.930 1.662 -7.920 1.00 92.25 205 LEU A C 1
ATOM 1570 O O . LEU A 1 205 ? 11.806 1.779 -6.701 1.00 92.25 205 LEU A O 1
ATOM 1574 N N . SER A 1 206 ? 12.586 2.548 -8.672 1.00 92.81 206 SER A N 1
ATOM 1575 C CA . SER A 1 206 ? 13.055 3.843 -8.170 1.00 92.81 206 SER A CA 1
ATOM 1576 C C . SER A 1 206 ? 11.908 4.847 -8.060 1.00 92.81 206 SER A C 1
ATOM 1578 O O . SER A 1 206 ? 10.868 4.680 -8.700 1.00 92.81 206 SER A O 1
ATOM 1580 N N . PHE A 1 207 ? 12.116 5.934 -7.312 1.00 93.75 207 PHE A N 1
ATOM 1581 C CA . PHE A 1 207 ? 11.098 6.973 -7.154 1.00 93.75 207 PHE A CA 1
ATOM 1582 C C . PHE A 1 207 ? 10.725 7.616 -8.490 1.00 93.75 207 PHE A C 1
ATOM 1584 O O . PHE A 1 207 ? 9.548 7.781 -8.775 1.00 93.75 207 PHE A O 1
ATOM 1591 N N . ASP A 1 208 ? 11.701 7.912 -9.356 1.00 92.88 208 ASP A N 1
ATOM 1592 C CA . ASP A 1 208 ? 11.403 8.490 -10.673 1.00 92.88 208 ASP A CA 1
ATOM 1593 C C . ASP A 1 208 ? 10.594 7.536 -11.566 1.00 92.88 208 ASP A C 1
ATOM 1595 O O . ASP A 1 208 ? 9.751 7.993 -12.330 1.00 92.88 208 ASP A O 1
ATOM 1599 N N . ARG A 1 209 ? 10.810 6.214 -11.464 1.00 93.00 209 ARG A N 1
ATOM 1600 C CA . ARG A 1 209 ? 9.980 5.225 -12.173 1.00 93.00 209 ARG A CA 1
ATOM 1601 C C . ARG A 1 209 ? 8.580 5.132 -11.573 1.00 93.00 209 ARG A C 1
ATOM 1603 O O . ARG A 1 209 ? 7.618 4.995 -12.312 1.00 93.00 209 ARG A O 1
ATOM 1610 N N . ALA A 1 210 ? 8.453 5.223 -10.251 1.00 94.75 210 ALA A N 1
ATOM 1611 C CA . ALA A 1 210 ? 7.158 5.277 -9.578 1.00 94.75 210 ALA A CA 1
ATOM 1612 C C . ALA A 1 210 ? 6.368 6.545 -9.962 1.00 94.75 210 ALA A C 1
ATOM 1614 O O . ALA A 1 210 ? 5.176 6.467 -10.254 1.00 94.75 210 ALA A O 1
ATOM 1615 N N . PHE A 1 211 ? 7.046 7.693 -10.043 1.00 93.81 211 PHE A N 1
ATOM 1616 C CA . PHE A 1 211 ? 6.495 8.940 -10.571 1.00 93.81 211 PHE A CA 1
ATOM 1617 C C . PHE A 1 211 ? 6.025 8.778 -12.021 1.00 93.81 211 PHE A C 1
ATOM 1619 O O . PHE A 1 211 ? 4.905 9.167 -12.337 1.00 93.81 211 PHE A O 1
ATOM 1626 N N . ASP A 1 212 ? 6.842 8.167 -12.882 1.00 91.62 212 ASP A N 1
ATOM 1627 C CA . ASP A 1 212 ? 6.495 7.892 -14.280 1.00 91.62 212 ASP A CA 1
ATOM 1628 C C . ASP A 1 212 ? 5.258 6.979 -14.407 1.00 91.62 212 ASP A C 1
ATOM 1630 O O . ASP A 1 212 ? 4.346 7.268 -15.182 1.00 91.62 212 ASP A O 1
ATOM 1634 N N . LEU A 1 213 ? 5.146 5.940 -13.565 1.00 92.81 213 LEU A N 1
ATOM 1635 C CA . LEU A 1 213 ? 3.931 5.119 -13.485 1.00 92.81 213 LEU A CA 1
ATOM 1636 C C . LEU A 1 213 ? 2.709 5.941 -13.077 1.00 92.81 213 LEU A C 1
ATOM 1638 O O . LEU A 1 213 ? 1.686 5.865 -13.746 1.00 92.81 213 LEU A O 1
ATOM 1642 N N . ALA A 1 214 ? 2.796 6.712 -11.990 1.00 93.25 214 ALA A N 1
ATOM 1643 C CA . ALA A 1 214 ? 1.683 7.528 -11.500 1.00 93.25 214 ALA A CA 1
ATOM 1644 C C . ALA A 1 214 ? 1.241 8.562 -12.550 1.00 93.25 214 ALA A C 1
ATOM 1646 O O . ALA A 1 214 ? 0.049 8.710 -12.823 1.00 93.25 214 ALA A O 1
ATOM 1647 N N . ARG A 1 215 ? 2.212 9.196 -13.216 1.00 91.19 215 ARG A N 1
ATOM 1648 C CA . ARG A 1 215 ? 2.005 10.110 -14.340 1.00 91.19 215 ARG A CA 1
ATOM 1649 C C . ARG A 1 215 ? 1.176 9.467 -15.456 1.00 91.19 215 ARG A C 1
ATOM 1651 O O . ARG A 1 215 ? 0.190 10.054 -15.892 1.00 91.19 215 ARG A O 1
ATOM 1658 N N . HIS A 1 216 ? 1.557 8.268 -15.895 1.00 90.81 216 HIS A N 1
ATOM 1659 C CA . HIS A 1 216 ? 0.894 7.546 -16.985 1.00 90.81 216 HIS A CA 1
ATOM 1660 C C . HIS A 1 216 ? -0.351 6.753 -16.565 1.00 90.81 216 HIS A C 1
ATOM 1662 O O . HIS A 1 216 ? -1.106 6.319 -17.433 1.00 90.81 216 HIS A O 1
ATOM 1668 N N . LEU A 1 217 ? -0.580 6.565 -15.266 1.00 90.88 217 LEU A N 1
ATOM 1669 C CA . LEU A 1 217 ? -1.820 6.019 -14.716 1.00 90.88 217 LEU A CA 1
ATOM 1670 C C . LEU A 1 217 ? -2.929 7.078 -14.700 1.00 90.88 217 LEU A C 1
ATOM 1672 O O . LEU A 1 217 ? -4.059 6.779 -15.080 1.00 90.88 217 LEU A O 1
ATOM 1676 N N . ASP A 1 218 ? -2.620 8.299 -14.262 1.00 90.12 218 ASP A N 1
ATOM 1677 C CA . ASP A 1 218 ? -3.628 9.349 -14.054 1.00 90.12 218 ASP A CA 1
ATOM 1678 C C . ASP A 1 218 ? -3.692 10.375 -15.197 1.00 90.12 218 ASP A C 1
ATOM 1680 O O . ASP A 1 218 ? -4.615 11.184 -15.234 1.00 90.12 218 ASP A O 1
ATOM 1684 N N . GLY A 1 219 ? -2.740 10.368 -16.136 1.00 88.88 219 GLY A N 1
ATOM 1685 C CA . GLY A 1 219 ? -2.702 11.363 -17.216 1.00 88.88 219 GLY A CA 1
ATOM 1686 C C . GLY A 1 219 ? -2.343 12.772 -16.718 1.00 88.88 219 GLY A C 1
ATOM 1687 O O . GLY A 1 219 ? -2.711 13.770 -17.329 1.00 88.88 219 GLY A O 1
ATOM 1688 N N . ILE A 1 220 ? -1.643 12.862 -15.586 1.00 90.19 220 ILE A N 1
ATOM 1689 C CA . ILE A 1 220 ? -1.288 14.111 -14.890 1.00 90.19 220 ILE A CA 1
ATOM 1690 C C . ILE A 1 220 ? 0.148 14.542 -15.208 1.00 90.19 220 ILE A C 1
ATOM 1692 O O . ILE A 1 220 ? 0.841 13.890 -15.984 1.00 90.19 220 ILE A O 1
ATOM 1696 N N . TRP A 1 221 ? 0.623 15.648 -14.620 1.00 89.81 221 TRP A N 1
ATOM 1697 C CA . TRP A 1 221 ? 2.022 16.096 -14.741 1.00 89.81 221 TRP A CA 1
ATOM 1698 C C . TRP A 1 221 ? 2.516 16.168 -16.200 1.00 89.81 221 TRP A C 1
ATOM 1700 O O . TRP A 1 221 ? 3.622 15.738 -16.535 1.00 89.81 221 TRP A O 1
ATOM 1710 N N . ASN A 1 222 ? 1.668 16.705 -17.085 1.00 84.69 222 ASN A N 1
ATOM 1711 C CA . ASN A 1 222 ? 1.899 16.823 -18.528 1.00 84.69 222 ASN A CA 1
ATOM 1712 C C . ASN A 1 222 ? 2.092 15.477 -19.250 1.00 84.69 222 ASN A C 1
ATOM 1714 O O . ASN A 1 222 ? 2.832 15.404 -20.236 1.00 84.69 222 ASN A O 1
ATOM 1718 N N . ALA A 1 223 ? 1.525 14.378 -18.750 1.00 84.00 223 ALA A N 1
ATOM 1719 C CA . ALA A 1 223 ? 1.400 13.155 -19.538 1.00 84.00 223 ALA A CA 1
ATOM 1720 C C . ALA A 1 223 ? 0.562 13.443 -20.790 1.00 84.00 223 ALA A C 1
ATOM 1722 O O . ALA A 1 223 ? -0.484 14.080 -20.701 1.00 84.00 223 ALA A O 1
ATOM 1723 N N . LYS A 1 224 ? 1.025 12.987 -21.956 1.00 78.69 224 LYS A N 1
ATOM 1724 C CA . LYS A 1 224 ? 0.249 13.122 -23.196 1.00 78.69 224 LYS A CA 1
ATOM 1725 C C . LYS A 1 224 ? -0.926 12.145 -23.227 1.00 78.69 224 LYS A C 1
ATOM 1727 O O . LYS A 1 224 ? -1.978 12.483 -23.752 1.00 78.69 224 LYS A O 1
ATOM 1732 N N . GLU A 1 225 ? -0.727 10.951 -22.668 1.00 80.81 225 GLU A N 1
ATOM 1733 C CA . GLU A 1 225 ? -1.664 9.831 -22.735 1.00 80.81 225 GLU A CA 1
ATOM 1734 C C . GLU A 1 225 ? -1.590 8.978 -21.458 1.00 80.81 225 GLU A C 1
ATOM 1736 O O . GLU A 1 225 ? -0.535 8.876 -20.813 1.00 80.81 225 GLU A O 1
ATOM 1741 N N . VAL A 1 226 ? -2.718 8.349 -21.116 1.00 86.75 226 VAL A N 1
ATOM 1742 C CA . VAL A 1 226 ? -2.800 7.299 -20.094 1.00 86.75 226 VAL A CA 1
ATOM 1743 C C . VAL A 1 226 ? -2.356 5.989 -20.737 1.00 86.75 226 VAL A C 1
ATOM 1745 O O . VAL A 1 226 ? -3.040 5.464 -21.611 1.00 86.75 226 VAL A O 1
ATOM 1748 N N . CYS A 1 227 ? -1.209 5.462 -20.313 1.00 87.31 227 CYS A N 1
ATOM 1749 C CA . CYS A 1 227 ? -0.613 4.263 -20.914 1.00 87.31 227 CYS A CA 1
ATOM 1750 C C . CYS A 1 227 ? -0.855 2.998 -20.084 1.00 87.31 227 CYS A C 1
ATOM 1752 O O . CYS A 1 227 ? -0.638 1.892 -20.578 1.00 87.31 227 CYS A O 1
ATOM 1754 N N . PHE A 1 228 ? -1.311 3.142 -18.837 1.00 89.75 228 PHE A N 1
ATOM 1755 C CA . PHE A 1 228 ? -1.469 2.026 -17.914 1.00 89.75 228 PHE A CA 1
ATOM 1756 C C . PHE A 1 228 ? -2.842 1.979 -17.254 1.00 89.75 228 PHE A C 1
ATOM 1758 O O . PHE A 1 228 ? -3.471 2.998 -16.980 1.00 89.75 228 PHE A O 1
ATOM 1765 N N . SER A 1 229 ? -3.257 0.766 -16.906 1.00 89.81 229 SER A N 1
ATOM 1766 C CA . SER A 1 229 ? -4.411 0.493 -16.055 1.00 89.81 229 SER A CA 1
ATOM 1767 C C . SER A 1 229 ? -4.084 -0.616 -15.051 1.00 89.81 229 SER A C 1
ATOM 1769 O O . SER A 1 229 ? -3.123 -1.368 -15.234 1.00 89.81 229 SER A O 1
ATOM 1771 N N . LEU A 1 230 ? -4.853 -0.699 -13.963 1.00 90.19 230 LEU A N 1
ATOM 1772 C CA . LEU A 1 230 ? -4.845 -1.880 -13.101 1.00 90.19 230 LEU A CA 1
ATOM 1773 C C . LEU A 1 230 ? -5.960 -2.820 -13.538 1.00 90.19 230 LEU A C 1
ATOM 1775 O O . LEU A 1 230 ? -7.096 -2.394 -13.734 1.00 90.19 230 LEU A O 1
ATOM 1779 N N . VAL A 1 231 ? -5.628 -4.103 -13.634 1.00 89.62 231 VAL A N 1
ATOM 1780 C CA . VAL A 1 231 ? -6.586 -5.173 -13.907 1.00 89.62 231 VAL A CA 1
ATOM 1781 C C . VAL A 1 231 ? -6.520 -6.226 -12.805 1.00 89.62 231 VAL A C 1
ATOM 1783 O O . VAL A 1 231 ? -5.440 -6.605 -12.341 1.00 89.62 231 VAL A O 1
ATOM 1786 N N . THR A 1 232 ? -7.678 -6.724 -12.383 1.00 90.06 232 THR A N 1
ATOM 1787 C CA . THR A 1 232 ? -7.775 -7.797 -11.388 1.00 90.06 232 THR A CA 1
ATOM 1788 C C . THR A 1 232 ? -7.659 -9.150 -12.078 1.00 90.06 232 THR A C 1
ATOM 1790 O O . THR A 1 232 ? -8.407 -9.463 -13.002 1.00 90.06 232 THR A O 1
ATOM 1793 N N . CYS A 1 233 ? -6.714 -9.979 -11.638 1.00 89.88 233 CYS A N 1
ATOM 1794 C CA . CYS A 1 233 ? -6.553 -11.320 -12.181 1.00 89.88 233 CYS A CA 1
ATOM 1795 C C . CYS A 1 233 ? -7.709 -12.233 -11.747 1.00 89.88 233 CYS A C 1
ATOM 1797 O O . CYS A 1 233 ? -7.896 -12.461 -10.556 1.00 89.88 233 CYS A O 1
ATOM 1799 N N . ALA A 1 234 ? -8.407 -12.850 -12.703 1.00 87.25 234 ALA A N 1
ATOM 1800 C CA . ALA A 1 234 ? -9.489 -13.799 -12.420 1.00 87.25 234 ALA A CA 1
ATOM 1801 C C . ALA A 1 234 ? -9.035 -15.095 -11.708 1.00 87.25 234 ALA A C 1
ATOM 1803 O O . ALA A 1 234 ? -9.864 -15.807 -11.154 1.00 87.25 234 ALA A O 1
ATOM 1804 N N . VAL A 1 235 ? -7.733 -15.417 -11.727 1.00 88.81 235 VAL A N 1
ATOM 1805 C CA . VAL A 1 235 ? -7.191 -16.650 -11.123 1.00 88.81 235 VAL A CA 1
ATOM 1806 C C . VAL A 1 235 ? -6.783 -16.437 -9.667 1.00 88.81 235 VAL A C 1
ATOM 1808 O O . VAL A 1 235 ? -7.200 -17.194 -8.799 1.00 88.81 235 VAL A O 1
ATOM 1811 N N . CYS A 1 236 ? -5.940 -15.437 -9.390 1.00 89.06 236 CYS A N 1
ATOM 1812 C CA . CYS A 1 236 ? -5.410 -15.205 -8.042 1.00 89.06 236 CYS A CA 1
ATOM 1813 C C . CYS A 1 236 ? -6.052 -14.020 -7.310 1.00 89.06 236 CYS A C 1
ATOM 1815 O O . CYS A 1 236 ? -5.738 -13.806 -6.145 1.00 89.06 236 CYS A O 1
ATOM 1817 N N . GLY A 1 237 ? -6.906 -13.235 -7.973 1.00 88.56 237 GLY A N 1
ATOM 1818 C CA . GLY A 1 237 ? -7.527 -12.036 -7.402 1.00 88.56 237 GLY A CA 1
ATOM 1819 C C . GLY A 1 237 ? -6.595 -10.826 -7.280 1.00 88.56 237 GLY A C 1
ATOM 1820 O O . GLY A 1 237 ? -7.037 -9.762 -6.860 1.00 88.56 237 GLY A O 1
ATOM 1821 N N . SER A 1 238 ? -5.317 -10.952 -7.653 1.00 91.94 238 SER A N 1
ATOM 1822 C CA . SER A 1 238 ? -4.354 -9.853 -7.554 1.00 91.94 238 SER A CA 1
ATOM 1823 C C . SER A 1 238 ? -4.556 -8.800 -8.645 1.00 91.94 238 SER A C 1
ATOM 1825 O O . SER A 1 238 ? -4.639 -9.125 -9.835 1.00 91.94 238 SER A O 1
ATOM 1827 N N . GLU A 1 239 ? -4.557 -7.534 -8.245 1.00 92.81 239 GLU A N 1
ATOM 1828 C CA . GLU A 1 239 ? -4.413 -6.380 -9.124 1.00 92.81 239 GLU A CA 1
ATOM 1829 C C . GLU A 1 239 ? -2.999 -6.340 -9.703 1.00 92.81 239 GLU A C 1
ATOM 1831 O O . GLU A 1 2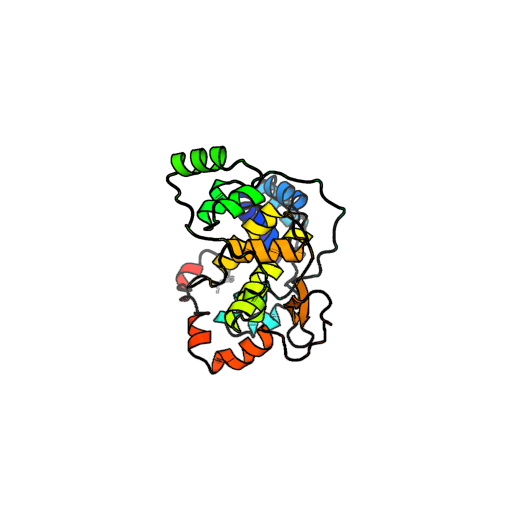39 ? -2.000 -6.531 -9.009 1.00 92.81 239 GLU A O 1
ATOM 1836 N N . HIS A 1 240 ? -2.893 -6.118 -11.006 1.00 92.50 240 HIS A N 1
ATOM 1837 C CA . HIS A 1 240 ? -1.603 -5.936 -11.649 1.00 92.50 240 HIS A CA 1
ATOM 1838 C C . HIS A 1 240 ? -1.659 -4.866 -12.722 1.00 92.50 240 HIS A C 1
ATOM 1840 O O . HIS A 1 240 ? -2.705 -4.616 -13.320 1.00 92.50 240 HIS A O 1
ATOM 1846 N N . LEU A 1 241 ? -0.507 -4.231 -12.935 1.00 92.19 241 LEU A N 1
ATOM 1847 C CA . LEU A 1 241 ? -0.347 -3.226 -13.971 1.00 92.19 241 LEU A CA 1
ATOM 1848 C C . LEU A 1 241 ? -0.461 -3.894 -15.345 1.00 92.19 241 LEU A C 1
ATOM 1850 O O . LEU A 1 241 ? 0.125 -4.954 -15.572 1.00 92.19 241 LEU A O 1
ATOM 1854 N N . ALA A 1 242 ? -1.201 -3.264 -16.247 1.00 89.38 242 ALA A N 1
ATOM 1855 C CA . ALA A 1 242 ? -1.333 -3.654 -17.640 1.00 89.38 242 ALA A CA 1
ATOM 1856 C C . ALA A 1 242 ? -1.374 -2.407 -18.531 1.00 89.38 242 ALA A C 1
ATOM 1858 O O . ALA A 1 242 ? -1.589 -1.291 -18.053 1.00 89.38 242 ALA A O 1
ATOM 1859 N N . GLU A 1 243 ? -1.176 -2.604 -19.831 1.00 86.75 243 GLU A N 1
ATOM 1860 C CA . GLU A 1 243 ? -1.387 -1.561 -20.836 1.00 86.75 243 GLU A CA 1
ATOM 1861 C C . GLU A 1 243 ? -2.821 -1.019 -20.777 1.00 86.75 243 GLU A C 1
ATOM 1863 O O . GLU A 1 243 ? -3.773 -1.746 -20.472 1.00 86.75 243 GLU A O 1
ATOM 1868 N N . ALA A 1 244 ? -2.985 0.278 -21.038 1.00 82.69 244 ALA A N 1
ATOM 1869 C CA . ALA A 1 244 ? -4.302 0.894 -21.122 1.00 82.69 244 ALA A CA 1
ATOM 1870 C C . ALA A 1 244 ? -5.147 0.196 -22.201 1.00 82.69 244 ALA A C 1
ATOM 1872 O O . ALA A 1 244 ? -4.691 -0.033 -23.318 1.00 82.69 244 ALA A O 1
ATOM 1873 N N . GLY A 1 245 ? -6.381 -0.173 -21.850 1.00 73.69 245 GLY A N 1
ATOM 1874 C CA . GLY A 1 245 ? -7.281 -0.902 -22.749 1.00 73.69 245 GLY A CA 1
ATOM 1875 C C . GLY A 1 245 ? -7.016 -2.409 -22.854 1.00 73.69 245 GLY A C 1
ATOM 1876 O O . GLY A 1 245 ? -7.750 -3.096 -23.565 1.00 73.69 245 GLY A O 1
ATOM 1877 N N . ALA A 1 246 ? -6.029 -2.958 -22.136 1.00 71.44 246 ALA A N 1
ATOM 1878 C CA . ALA A 1 246 ? -5.853 -4.403 -22.054 1.00 71.44 246 ALA A CA 1
ATOM 1879 C C . ALA A 1 246 ? -7.087 -5.061 -21.412 1.00 71.44 246 ALA A C 1
ATOM 1881 O O . ALA A 1 246 ? -7.550 -4.657 -20.343 1.00 71.44 246 ALA A O 1
ATOM 1882 N N . ALA A 1 247 ? -7.615 -6.109 -22.047 1.00 64.62 247 ALA A N 1
ATOM 1883 C CA . ALA A 1 247 ? -8.717 -6.869 -21.475 1.00 64.62 247 ALA A CA 1
ATOM 1884 C C . ALA A 1 247 ? -8.278 -7.537 -20.160 1.00 64.62 247 ALA A C 1
ATOM 1886 O O . ALA A 1 247 ? -7.220 -8.169 -20.097 1.00 64.62 247 ALA A O 1
ATOM 1887 N N . ALA A 1 248 ? -9.145 -7.497 -19.140 1.00 57.38 248 ALA A N 1
ATOM 1888 C CA . ALA A 1 248 ? -8.942 -8.172 -17.849 1.00 57.38 248 ALA A CA 1
ATOM 1889 C C . ALA A 1 248 ? -8.643 -9.686 -17.982 1.00 57.38 248 ALA A C 1
ATOM 1891 O O . ALA A 1 248 ? -8.108 -10.311 -17.068 1.00 57.38 248 ALA A O 1
ATOM 1892 N N . HIS A 1 249 ? -8.950 -10.264 -19.149 1.00 52.75 249 HIS A N 1
ATOM 1893 C CA . HIS A 1 249 ? -8.788 -11.671 -19.499 1.00 52.75 249 HIS A CA 1
ATOM 1894 C C . HIS A 1 249 ? -7.536 -11.986 -20.329 1.00 52.75 249 HIS A C 1
ATOM 1896 O O . HIS A 1 249 ? -7.523 -13.000 -21.024 1.00 52.75 249 HIS A O 1
ATOM 1902 N N . ALA A 1 250 ? -6.458 -11.197 -20.252 1.00 55.12 250 ALA A N 1
ATOM 1903 C CA . ALA A 1 250 ? -5.145 -11.644 -20.736 1.00 55.12 250 ALA A CA 1
ATOM 1904 C C . ALA A 1 250 ? -4.601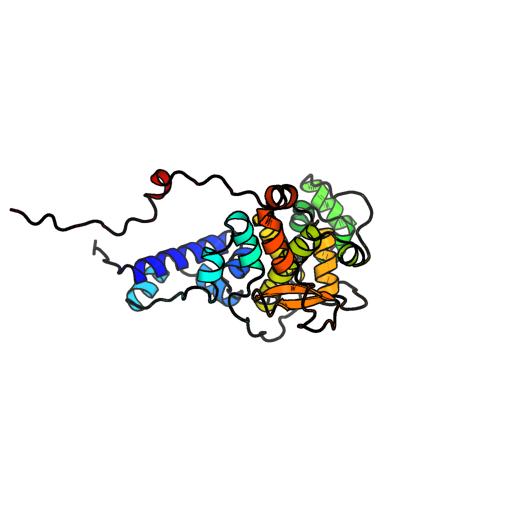 -12.785 -19.840 1.00 55.12 250 ALA A C 1
ATOM 1906 O O . ALA A 1 250 ? -3.627 -12.641 -19.091 1.00 55.12 250 ALA A O 1
ATOM 1907 N N . ALA A 1 251 ? -5.295 -13.926 -19.870 1.00 50.66 251 ALA A N 1
ATOM 1908 C CA . ALA A 1 251 ? -5.004 -15.138 -19.138 1.00 50.66 251 ALA A CA 1
ATOM 1909 C C . ALA A 1 251 ? -3.569 -15.559 -19.467 1.00 50.66 251 ALA A C 1
ATOM 1911 O O . ALA A 1 251 ? -3.231 -15.846 -20.610 1.00 50.66 251 ALA A O 1
ATOM 1912 N N . GLY A 1 252 ? -2.698 -15.522 -18.459 1.00 63.91 252 GLY A N 1
ATOM 1913 C CA . GLY A 1 252 ? -1.287 -15.877 -18.608 1.00 63.91 252 GLY A CA 1
ATOM 1914 C C . GLY A 1 252 ? -0.295 -14.718 -18.523 1.00 63.91 252 GLY A C 1
ATOM 1915 O O . GLY A 1 252 ? 0.905 -14.983 -18.535 1.00 63.91 252 GLY A O 1
ATOM 1916 N N . ASN A 1 253 ? -0.729 -13.462 -18.358 1.00 83.25 253 ASN A N 1
ATOM 1917 C CA . ASN A 1 253 ? 0.193 -12.333 -18.149 1.00 83.25 253 ASN A CA 1
ATOM 1918 C C . ASN A 1 253 ? 0.297 -11.813 -16.714 1.00 83.25 253 ASN A C 1
ATOM 1920 O O . ASN A 1 253 ? 1.215 -11.041 -16.438 1.00 83.25 253 ASN A O 1
ATOM 1924 N N . CYS A 1 254 ? -0.522 -12.318 -15.785 1.00 90.94 254 CYS A N 1
ATOM 1925 C CA . CYS A 1 254 ? -0.442 -11.921 -14.382 1.00 90.94 254 CYS A CA 1
ATOM 1926 C C . CYS A 1 254 ? 0.957 -12.216 -13.790 1.00 90.94 254 CYS A C 1
ATOM 1928 O O . CYS A 1 254 ? 1.369 -13.387 -13.739 1.00 90.94 254 CYS A O 1
ATOM 1930 N N . PRO A 1 255 ? 1.693 -11.191 -13.313 1.00 93.19 255 PRO A N 1
ATOM 1931 C CA . PRO A 1 255 ? 2.997 -11.389 -12.695 1.00 93.19 255 PRO A CA 1
ATOM 1932 C C . PRO A 1 255 ? 2.884 -12.187 -11.391 1.00 93.19 255 PRO A C 1
ATOM 1934 O O . PRO A 1 255 ? 3.752 -13.005 -11.115 1.00 93.19 255 PRO A O 1
ATOM 1937 N N . PHE A 1 256 ? 1.791 -12.058 -10.636 1.00 93.94 256 PHE A N 1
ATOM 1938 C CA . PHE A 1 256 ? 1.619 -12.752 -9.356 1.00 93.94 256 PHE A CA 1
ATOM 1939 C C . PHE A 1 256 ? 1.380 -14.256 -9.512 1.00 93.94 256 PHE A C 1
ATOM 1941 O O . PHE A 1 256 ? 2.013 -15.039 -8.808 1.00 93.94 256 PHE A O 1
ATOM 1948 N N . CYS A 1 257 ? 0.576 -14.698 -10.487 1.00 93.31 257 CYS A N 1
ATOM 1949 C CA . CYS A 1 257 ? 0.461 -16.130 -10.796 1.00 93.31 257 CYS A CA 1
ATOM 1950 C C . CYS A 1 257 ? 1.823 -16.730 -11.180 1.00 93.31 257 CYS A C 1
ATOM 1952 O O . CYS A 1 257 ? 2.209 -17.785 -10.676 1.00 93.31 257 CYS A O 1
ATOM 1954 N N . LYS A 1 258 ? 2.587 -16.037 -12.039 1.00 93.62 258 LYS A N 1
ATOM 1955 C CA . LYS A 1 258 ? 3.938 -16.468 -12.439 1.00 93.62 258 LYS A CA 1
ATOM 1956 C C . LYS A 1 258 ? 4.900 -16.484 -11.252 1.00 93.62 258 LYS A C 1
ATOM 1958 O O . LYS A 1 258 ? 5.702 -17.409 -11.136 1.00 93.62 258 LYS A O 1
ATOM 1963 N N . LEU A 1 259 ? 4.814 -15.481 -10.381 1.00 93.75 259 LEU A N 1
ATOM 1964 C CA . LEU A 1 259 ? 5.622 -15.364 -9.174 1.00 93.75 259 LEU A CA 1
ATOM 1965 C C . LEU A 1 259 ? 5.360 -16.535 -8.229 1.00 93.75 259 LEU A C 1
ATOM 1967 O O . LEU A 1 259 ? 6.308 -17.202 -7.835 1.00 93.75 259 LEU A O 1
ATOM 1971 N N . MET A 1 260 ? 4.094 -16.837 -7.942 1.00 92.31 260 MET A N 1
ATOM 1972 C CA . MET A 1 260 ? 3.691 -17.938 -7.062 1.00 92.31 260 MET A CA 1
ATOM 1973 C C . MET A 1 260 ? 4.184 -19.298 -7.563 1.00 92.31 260 MET A C 1
ATOM 1975 O O . MET A 1 260 ? 4.683 -20.101 -6.779 1.00 92.31 260 MET A O 1
ATOM 1979 N N . VAL A 1 261 ? 4.111 -19.541 -8.875 1.00 93.00 261 VAL A N 1
ATOM 1980 C CA . VAL A 1 261 ? 4.609 -20.785 -9.486 1.00 93.00 261 VAL A CA 1
ATOM 1981 C C . VAL A 1 261 ? 6.141 -20.872 -9.444 1.00 93.00 261 VAL A C 1
ATOM 1983 O O . VAL A 1 261 ? 6.691 -21.955 -9.243 1.00 93.00 261 VAL A O 1
ATOM 1986 N N . ARG A 1 262 ? 6.850 -19.751 -9.641 1.00 93.56 262 ARG A N 1
ATOM 1987 C CA . ARG A 1 262 ? 8.324 -19.724 -9.677 1.00 93.56 262 ARG A CA 1
ATOM 1988 C C . ARG A 1 262 ? 8.977 -19.678 -8.301 1.00 93.56 262 ARG A C 1
ATOM 1990 O O . ARG A 1 262 ? 10.062 -20.230 -8.150 1.00 93.56 262 ARG A O 1
ATOM 1997 N N . PHE A 1 263 ? 8.337 -19.059 -7.313 1.00 92.69 263 PHE A N 1
ATOM 1998 C CA . PHE A 1 263 ? 8.887 -18.842 -5.975 1.00 92.69 263 PHE A CA 1
ATOM 1999 C C . PHE A 1 263 ? 9.507 -20.095 -5.326 1.00 92.69 263 PHE A C 1
ATOM 2001 O O . PHE A 1 263 ? 10.643 -20.003 -4.865 1.00 92.69 263 PHE A O 1
ATOM 2008 N N . PRO A 1 264 ? 8.866 -21.283 -5.316 1.00 92.00 264 PRO A N 1
ATOM 2009 C CA . PRO A 1 264 ? 9.473 -22.465 -4.699 1.00 92.00 264 PRO A CA 1
ATOM 2010 C C . PRO A 1 264 ? 10.667 -23.040 -5.482 1.00 92.00 264 PRO A C 1
ATOM 2012 O O . PRO A 1 264 ? 11.396 -23.862 -4.940 1.00 92.00 264 PRO A O 1
ATOM 2015 N N . ARG A 1 265 ? 10.870 -22.642 -6.746 1.00 94.00 265 ARG A N 1
ATOM 2016 C CA . ARG A 1 265 ? 11.854 -23.247 -7.663 1.00 94.00 265 ARG A CA 1
ATOM 2017 C C . ARG A 1 265 ? 13.039 -22.339 -7.997 1.00 94.00 265 ARG A C 1
ATOM 2019 O O . ARG A 1 265 ? 14.044 -22.839 -8.490 1.00 94.00 265 ARG A O 1
ATOM 2026 N N . ASP A 1 266 ? 12.923 -21.030 -7.777 1.00 92.81 266 ASP A N 1
ATOM 2027 C CA . ASP A 1 266 ? 13.922 -20.041 -8.196 1.00 92.81 266 ASP A CA 1
ATOM 2028 C C . ASP A 1 266 ? 14.544 -19.310 -6.986 1.00 92.81 266 ASP A C 1
ATOM 2030 O O . ASP A 1 266 ? 13.911 -18.416 -6.409 1.00 92.81 266 ASP A O 1
ATOM 2034 N N . PRO A 1 267 ? 15.804 -19.624 -6.623 1.00 89.88 267 PRO A N 1
ATOM 2035 C CA . PRO A 1 267 ? 16.508 -18.958 -5.529 1.00 89.88 267 PRO A CA 1
ATOM 2036 C C . PRO A 1 267 ? 16.629 -17.439 -5.702 1.00 89.88 267 PRO A C 1
ATOM 2038 O O . PRO A 1 267 ? 16.614 -16.709 -4.715 1.00 89.88 267 PRO A O 1
ATOM 2041 N N . ARG A 1 268 ? 16.706 -16.916 -6.935 1.00 87.94 268 ARG A N 1
ATOM 2042 C CA . ARG A 1 268 ? 16.813 -15.463 -7.171 1.00 87.94 268 ARG A CA 1
ATOM 2043 C C . ARG A 1 268 ? 15.521 -14.740 -6.800 1.00 87.94 268 ARG A C 1
ATOM 2045 O O . ARG A 1 268 ? 15.556 -13.621 -6.280 1.00 87.94 268 ARG A O 1
ATOM 2052 N N . VAL A 1 269 ? 14.383 -15.386 -7.051 1.00 89.00 269 VAL A N 1
ATOM 2053 C CA . VAL A 1 269 ? 13.069 -14.886 -6.634 1.00 89.00 269 VAL A CA 1
ATOM 2054 C C . VAL A 1 269 ? 12.966 -14.920 -5.108 1.00 89.00 269 VAL A C 1
ATOM 2056 O O . VAL A 1 269 ? 12.599 -13.911 -4.512 1.00 89.00 269 VAL A O 1
ATOM 2059 N N . GLN A 1 270 ? 13.379 -16.014 -4.462 1.00 89.50 270 GLN A N 1
ATOM 2060 C CA . GLN A 1 270 ? 13.393 -16.124 -2.995 1.00 89.50 270 GLN A CA 1
ATOM 2061 C C . GLN A 1 270 ? 14.292 -15.072 -2.336 1.00 89.50 270 GLN A C 1
ATOM 2063 O O . GLN A 1 270 ? 13.905 -14.441 -1.359 1.00 89.50 270 GLN A O 1
ATOM 2068 N N . MET A 1 271 ? 15.472 -14.807 -2.900 1.00 86.69 271 MET A N 1
ATOM 2069 C CA . MET A 1 271 ? 16.376 -13.769 -2.393 1.00 86.69 271 MET A CA 1
ATOM 2070 C C . MET A 1 271 ? 15.768 -12.362 -2.448 1.00 86.69 271 MET A C 1
ATOM 2072 O O . MET A 1 271 ? 16.109 -11.520 -1.614 1.00 86.69 271 MET A O 1
ATOM 2076 N N . SER A 1 272 ? 14.869 -12.113 -3.407 1.00 85.38 272 SER A N 1
ATOM 2077 C CA . SER A 1 272 ? 14.174 -10.828 -3.557 1.00 85.38 272 SER A CA 1
ATOM 2078 C C . SER A 1 272 ? 13.031 -10.652 -2.545 1.00 85.38 272 SER A C 1
ATOM 2080 O O . SER A 1 272 ? 12.681 -9.522 -2.220 1.00 85.38 272 SER A O 1
ATOM 2082 N N . PHE A 1 273 ? 12.506 -11.751 -1.992 1.00 85.31 273 PHE A N 1
ATOM 2083 C CA . PHE A 1 273 ? 11.471 -11.765 -0.956 1.00 85.31 273 PHE A CA 1
ATOM 2084 C C . PHE A 1 273 ? 11.936 -12.625 0.228 1.00 85.31 273 PHE A C 1
ATOM 2086 O O . PHE A 1 273 ? 11.583 -13.801 0.309 1.00 85.31 273 PHE A O 1
ATOM 2093 N N . PRO A 1 274 ? 12.773 -12.095 1.134 1.00 82.56 274 PRO A N 1
ATOM 2094 C CA . PRO A 1 274 ? 13.257 -12.861 2.274 1.00 82.56 274 PRO A CA 1
ATOM 2095 C C . PRO A 1 274 ? 12.235 -12.919 3.410 1.00 82.56 274 PRO A C 1
ATOM 2097 O O . PRO A 1 274 ? 11.554 -11.935 3.698 1.00 82.56 274 PRO A O 1
ATOM 2100 N N . THR A 1 275 ? 12.200 -14.039 4.131 1.00 81.38 275 THR A N 1
ATOM 2101 C CA . THR A 1 275 ? 11.494 -14.108 5.414 1.00 81.38 275 THR A CA 1
ATOM 2102 C C . THR A 1 275 ? 12.242 -13.252 6.442 1.00 81.38 275 THR A C 1
ATOM 2104 O O . THR A 1 275 ? 13.436 -13.490 6.656 1.00 81.38 275 THR A O 1
ATOM 2107 N N . PRO A 1 276 ? 11.601 -12.261 7.086 1.00 80.44 276 PRO A N 1
ATOM 2108 C CA . PRO A 1 276 ? 12.210 -11.589 8.226 1.00 80.44 276 PRO A CA 1
ATOM 2109 C C . PRO A 1 276 ? 12.408 -12.592 9.376 1.00 80.44 276 PRO A C 1
ATOM 2111 O O . PRO A 1 276 ? 11.601 -13.516 9.514 1.00 80.44 276 PRO A O 1
ATOM 2114 N N . PRO A 1 277 ? 13.457 -12.437 10.206 1.00 82.12 277 PRO A N 1
ATOM 2115 C CA . PRO A 1 277 ? 13.599 -13.258 11.400 1.00 82.12 277 PRO A CA 1
ATOM 2116 C C . PRO A 1 277 ? 12.379 -13.048 12.300 1.00 82.12 277 PRO A C 1
ATOM 2118 O O . PRO A 1 277 ? 11.922 -11.916 12.485 1.00 82.12 277 PRO A O 1
ATOM 2121 N N . LEU A 1 278 ? 11.838 -14.143 12.832 1.00 82.62 278 LEU A N 1
ATOM 2122 C CA . LEU A 1 278 ? 10.727 -14.064 13.770 1.00 82.62 278 LEU A CA 1
ATOM 2123 C C . LEU A 1 278 ? 11.232 -13.458 15.088 1.00 82.62 278 LEU A C 1
ATOM 2125 O O . LEU A 1 278 ? 12.286 -13.881 15.572 1.00 82.62 278 LEU A O 1
ATOM 2129 N N . PRO A 1 279 ? 10.519 -12.476 15.666 1.00 82.44 279 PRO A N 1
ATOM 2130 C CA . PRO A 1 279 ? 10.810 -12.041 17.023 1.00 82.44 279 PRO A CA 1
ATOM 2131 C C . PRO A 1 279 ? 10.546 -13.197 17.992 1.00 82.44 279 PRO A C 1
ATOM 2133 O O . PRO A 1 279 ? 9.676 -14.033 17.739 1.00 82.44 279 PRO A O 1
ATOM 2136 N N . ASP A 1 280 ? 11.279 -13.228 19.104 1.00 81.00 280 ASP A N 1
ATOM 2137 C CA . ASP A 1 280 ? 11.032 -14.194 20.172 1.00 81.00 280 ASP A CA 1
ATOM 2138 C C . ASP A 1 280 ? 9.579 -14.050 20.674 1.00 81.00 280 ASP A C 1
ATOM 2140 O O . ASP A 1 280 ? 9.187 -12.954 21.100 1.00 81.00 280 ASP A O 1
ATOM 2144 N N . PRO A 1 281 ? 8.763 -15.122 20.639 1.00 79.06 281 PRO A N 1
ATOM 2145 C CA . PRO A 1 281 ? 7.414 -15.103 21.191 1.00 79.06 281 PRO A CA 1
ATOM 2146 C C . PRO A 1 281 ? 7.354 -14.660 22.658 1.00 79.06 281 PRO A C 1
ATOM 2148 O O . PRO A 1 281 ? 6.361 -14.057 23.065 1.00 79.06 281 PRO A O 1
ATOM 2151 N N . ALA A 1 282 ? 8.406 -14.889 23.451 1.00 77.00 282 ALA A N 1
ATOM 2152 C CA . ALA A 1 282 ? 8.477 -14.413 24.831 1.00 77.00 282 ALA A CA 1
ATOM 2153 C C . ALA A 1 282 ? 8.445 -12.875 24.918 1.00 77.00 282 ALA A C 1
ATOM 2155 O O . ALA A 1 282 ? 7.829 -12.316 25.825 1.00 77.00 282 ALA A O 1
ATOM 2156 N N . CYS A 1 283 ? 9.002 -12.169 23.928 1.00 70.06 283 CYS A N 1
ATOM 2157 C CA . CYS A 1 283 ? 8.926 -10.708 23.838 1.00 70.06 283 CYS A CA 1
ATOM 2158 C C . CYS A 1 283 ? 7.520 -10.193 23.471 1.00 70.06 283 CYS A C 1
ATOM 2160 O O . CYS A 1 283 ? 7.246 -9.003 23.629 1.00 70.06 283 CYS A O 1
ATOM 2162 N N . LEU A 1 284 ? 6.620 -11.060 22.989 1.00 61.09 284 LEU A N 1
ATOM 2163 C CA . LEU A 1 284 ? 5.242 -10.707 22.624 1.00 61.09 284 LEU A CA 1
ATOM 2164 C C . LEU A 1 284 ? 4.252 -10.831 23.797 1.00 61.09 284 LEU A C 1
ATOM 2166 O O . LEU A 1 284 ? 3.119 -10.357 23.685 1.00 61.09 284 LEU A O 1
ATOM 2170 N N . GLN A 1 285 ? 4.671 -11.402 24.935 1.00 54.56 285 GLN A N 1
ATOM 2171 C CA . GLN A 1 285 ? 3.809 -11.656 26.103 1.00 54.56 285 GLN A CA 1
ATOM 2172 C C . GLN A 1 285 ? 3.189 -10.383 26.711 1.00 54.56 285 GLN A C 1
ATOM 2174 O O . GLN A 1 285 ? 2.172 -10.458 27.392 1.00 54.56 285 GLN A O 1
ATOM 2179 N N . TRP A 1 286 ? 3.724 -9.199 26.402 1.00 49.97 286 TRP A N 1
ATOM 2180 C CA . TRP A 1 286 ? 3.207 -7.910 26.877 1.00 49.97 286 TRP A CA 1
ATOM 2181 C C . TRP A 1 286 ? 2.041 -7.321 26.060 1.00 49.97 286 TRP A C 1
ATOM 2183 O O . TRP A 1 286 ? 1.557 -6.242 26.396 1.00 49.97 286 TRP A O 1
ATOM 2193 N N . ARG A 1 287 ? 1.571 -7.982 24.989 1.00 48.22 287 ARG A N 1
ATOM 2194 C CA . ARG A 1 287 ? 0.491 -7.449 24.126 1.00 48.22 287 ARG A CA 1
ATOM 2195 C C . ARG A 1 287 ? -0.728 -8.356 23.926 1.00 48.22 287 ARG A C 1
ATOM 2197 O O . ARG A 1 287 ? -1.662 -7.925 23.261 1.00 48.22 287 ARG A O 1
ATOM 2204 N N . LEU A 1 288 ? -0.746 -9.577 24.469 1.00 44.66 288 LEU A N 1
ATOM 2205 C CA . LEU A 1 288 ? -1.780 -10.580 24.150 1.00 44.66 288 LEU A CA 1
ATOM 2206 C C . LEU A 1 288 ? -2.350 -11.349 25.356 1.00 44.66 288 LEU A C 1
ATOM 2208 O O . LEU A 1 288 ? -2.927 -12.412 25.163 1.00 44.66 288 LEU A O 1
ATOM 2212 N N . ALA A 1 289 ? -2.234 -10.846 26.585 1.00 38.94 289 ALA A N 1
ATOM 2213 C CA . ALA A 1 289 ? -2.895 -11.476 27.731 1.00 38.94 289 ALA A CA 1
ATOM 2214 C C . ALA A 1 289 ? -4.203 -10.741 28.086 1.00 38.94 289 ALA A C 1
ATOM 2216 O O . ALA A 1 289 ? -4.159 -9.785 28.864 1.00 38.94 289 ALA A O 1
ATOM 2217 N N . PRO A 1 290 ? -5.381 -11.167 27.586 1.00 43.78 290 PRO A N 1
ATOM 2218 C CA . PRO A 1 290 ? -6.582 -11.042 28.392 1.00 43.78 290 PRO A CA 1
ATOM 2219 C C . PRO A 1 290 ? -6.374 -11.936 29.620 1.00 43.78 290 PRO A C 1
ATOM 2221 O O . PRO A 1 290 ? -5.831 -13.036 29.524 1.00 43.78 290 PRO A O 1
ATOM 2224 N N . ASN A 1 291 ? -6.704 -11.411 30.794 1.00 42.38 291 ASN A N 1
ATOM 2225 C CA . ASN A 1 291 ? -6.521 -12.046 32.094 1.00 42.38 291 ASN A CA 1
ATOM 2226 C C . ASN A 1 291 ? -6.768 -13.567 32.071 1.00 42.38 291 ASN A C 1
ATOM 2228 O O . ASN A 1 291 ? -7.912 -14.011 32.119 1.00 42.38 291 ASN A O 1
ATOM 2232 N N . ALA A 1 292 ? -5.706 -14.371 32.151 1.00 38.06 292 ALA A N 1
ATOM 2233 C CA . ALA A 1 292 ? -5.804 -15.740 32.643 1.00 38.06 292 ALA A CA 1
ATOM 2234 C C . ALA A 1 292 ? -6.043 -15.699 34.164 1.00 38.06 292 ALA A C 1
ATOM 2236 O O . ALA A 1 292 ? -5.210 -16.123 34.960 1.00 38.06 292 ALA A O 1
ATOM 2237 N N . ARG A 1 293 ? -7.188 -15.154 34.590 1.00 37.88 293 ARG A N 1
ATOM 2238 C CA . ARG A 1 293 ? -7.787 -15.497 35.880 1.00 37.88 293 ARG A CA 1
ATOM 2239 C C . ARG A 1 293 ? -8.646 -16.727 35.643 1.00 37.88 293 ARG A C 1
ATOM 2241 O O . ARG A 1 293 ? -9.869 -16.666 35.664 1.00 37.88 293 ARG A O 1
ATOM 2248 N N . LEU A 1 294 ? -7.982 -17.854 35.394 1.00 35.94 294 LEU A N 1
ATOM 2249 C CA . LEU A 1 294 ? -8.610 -19.129 35.686 1.00 35.94 294 LEU A CA 1
ATOM 2250 C C . LEU A 1 294 ? -8.853 -19.128 37.190 1.00 35.94 294 LEU A C 1
ATOM 2252 O O . LEU A 1 294 ? -7.920 -18.993 37.981 1.00 35.94 294 LEU A O 1
ATOM 2256 N N . HIS A 1 295 ? -10.126 -19.199 37.557 1.00 36.41 295 HIS A N 1
ATOM 2257 C CA . HIS A 1 295 ? -10.566 -19.539 38.892 1.00 36.41 295 HIS A CA 1
ATOM 2258 C C . HIS A 1 295 ? -9.800 -20.777 39.374 1.00 36.41 295 HIS A C 1
ATOM 2260 O O . HIS A 1 295 ? -10.178 -21.903 39.070 1.00 36.41 295 HIS A O 1
ATOM 2266 N N . THR A 1 296 ? -8.760 -20.585 40.181 1.00 33.62 296 THR A N 1
ATOM 2267 C CA . THR A 1 296 ? -8.428 -21.555 41.218 1.00 33.62 296 THR A CA 1
ATOM 2268 C C . THR A 1 296 ? -9.429 -21.330 42.344 1.00 33.62 296 THR A C 1
ATOM 2270 O O . THR A 1 296 ? -9.170 -20.667 43.348 1.00 33.62 296 THR A O 1
ATOM 2273 N N . SER A 1 297 ? -10.646 -21.833 42.120 1.00 34.28 297 SER A N 1
ATOM 2274 C CA . SER A 1 297 ? -11.503 -22.211 43.233 1.00 34.28 297 SER A CA 1
ATOM 2275 C C . SER A 1 297 ? -10.725 -23.229 44.052 1.00 34.28 297 SER A C 1
ATOM 2277 O O . SER A 1 297 ? -10.219 -24.207 43.506 1.00 34.28 297 SER A O 1
ATOM 2279 N N . ARG A 1 298 ? -10.624 -22.937 45.346 1.00 35.50 298 ARG A N 1
ATOM 2280 C CA . ARG A 1 298 ? -10.374 -23.898 46.418 1.00 35.50 298 ARG A CA 1
ATOM 2281 C C . ARG A 1 298 ? -11.038 -25.242 46.107 1.00 35.50 298 ARG A C 1
ATOM 2283 O O . ARG A 1 298 ? -12.210 -25.242 45.730 1.00 35.50 298 ARG A O 1
ATOM 2290 N N . ASP A 1 299 ? -10.274 -26.313 46.272 1.00 35.69 299 ASP A N 1
ATOM 2291 C CA . ASP A 1 299 ? -10.405 -27.213 47.423 1.00 35.69 299 ASP A CA 1
ATOM 2292 C C . ASP A 1 299 ? -9.007 -27.618 47.915 1.00 35.69 299 ASP A C 1
ATOM 2294 O O . ASP A 1 299 ? -8.116 -27.813 47.055 1.00 35.69 299 ASP A O 1
#

Foldseek 3Di:
DDPDDADPLLVVQLVVLVVLLVVCVVPVLLSCLVVVAAPVRNVVSVPDDSVRSNVVSVVVHNDHPDDPQPCNVVLVPADQLCSLLQVLQQDSDDLDADDQDDDDDFADLVLCLVLQHALVLSCLRRVDDSVVSVVVCVVVVGDHDDDDQPPDPVCQVVDDLVSQSLLFSLVSSLVSSVSSNDHNSSSLSSSSVSSCVSQVPDRPQGSSNSSVQSCLCVVPSVNPHNQWDWAQAPPSRGTGIDGPPDDSPPPPPDSVVVLRVCVVPDVVSCVRRDDDDDDDVVVVVVPDDPDPPPDPDDD

Organism: Gibberella intermedia (NCBI:txid948311)

InterPro domains:
  IPR007944 Flagellar transcriptional activator FlhC [PF05280] (109-262)

Secondary structure (DSSP, 8-state):
-------HHHHHHHHHHHHHHHHHHH-HHHHHHHHT--HHHHHHHHH--HHHHHHHHHHH-S--SSPPPTTHHHHHTS-GGGHHHHHHHS-SS--PPPSPPPP-PPPPHHHHHHTT--HHHHHHHH---HHHHHHHHHHTT--PPPSPPP-STHHHHT--HHHHHHHHHHHHHHHHHHHTT--HHHHHHHHHHHHHHHS-S---S-HHHHHHHHHHHHT-TT-SS--EEEEE-TTT--EEEEETT--TT-TT--HHHHHHHHTTT-HHHHHHSPPPPPPPGGGGTTSS-----------

Sequence (299 aa):
MVAIDLSEVQLSNLTLLLTMRDSISRDPTLACGLFGLREPDARYLASLSSTQILAIVANVGNETLFAPRADLFTLLRSPLPLAGALCAVHPPAPILPAAPVAAAEQAPCMECAQLGARLRTIEIVSGLHQRQILRLLHADHCVPPRGRSPETPEWYHGGTLLDRTEASVFASLYRRLRGLDFDPAQALLGAYRHYRGICRRTPRLSFDRAFDLARHLDGIWNAKEVCFSLVTCAVCGSEHLAEAGAAAHAAGNCPFCKLMVRFPRDPRVQMSFPTPPLPDPACLQWRLAPNARLHTSRD

Radius of gyration: 22.03 Å; chains: 1; bounding box: 44×55×71 Å

pLDDT: mean 83.77, std 15.09, range [33.62, 97.5]